Protein AF-A0AAE0BYU3-F1 (afdb_monomer_lite)

Foldseek 3Di:
DDDDDPPVVVVVVVCLDCVHPNVVVVCCVVVDDPPVVVVVVVVVVVVVVVVVVCVVVVDDPDPQPPVNVVVCVVDDPDPDPDDDDDDDDDDDDDDDPPPPDDPDDPPPDDPDPVVVVVVVVVVVVVVVPDDDPDCPDDQPPVRVVVVVVVCVVCVNDDPDPDPPPPPPPPDPDDDDDPLRVLVVLLVVLVVLLVVLVVVLVVCVVVVNNVVCVVVSVVVNVVSVVVNVVSVVVSVVCVVCVDD

Radius of gyration: 38.57 Å; chains: 1; bounding box: 78×84×99 Å

Sequence (243 aa):
MSEPTTSDGEAVYNVFDRSTPAGRALFAIYNGDNAGKKTGNKISGRNRAAHQKKLEGGYVPTVIEEADWNKRKTDKPSLQQMEVPVPQVYGAVARDPEAVGRPGLPFMGKKAERQIKAEAKQLDLEISAAPAPEYKGLQTNEKEKIRYARKLEFNGKPPEEMPEGHFKKPVKREPPTRLQELEGLFADCVTAIEEREEFLADMTKCGMREKYETQIKGEIQQKLTTLKSLDEKIKALTLRPER

pLDDT: mean 76.57, std 15.51, range [40.56, 98.06]

Secondary structure (DSSP, 8-state):
-PPPPTHHHHHHHHHTSTTSHHHHHHHHHHSS-HHHHHHHHHHHHHHHHHHHHHHHTT-------HHHHHHHHH----------------------TT-TTS-------PPPHHHHHHHHHHHHHHHHHSPPPP------HHHHHHHHHHHHHTTTPPPP---TT-SPPP--PPPPPHHHHHHHHHHHHHHHHHHHHHHHHHHHHTT-HHHHHHHHHHHHHHHHHHHHHHHHHHHHHHHS---

Structure (mmCIF, N/CA/C/O backbone):
data_AF-A0AAE0BYU3-F1
#
_entry.id   AF-A0AAE0BYU3-F1
#
loop_
_atom_site.group_PDB
_atom_site.id
_atom_site.type_symbol
_atom_site.label_atom_id
_atom_site.label_alt_id
_atom_site.label_comp_id
_atom_site.label_asym_id
_atom_site.label_entity_id
_atom_site.label_seq_id
_atom_site.pdbx_PDB_ins_code
_atom_site.Cartn_x
_atom_site.Cartn_y
_atom_site.Cartn_z
_atom_site.occupancy
_atom_site.B_iso_or_equiv
_atom_site.auth_seq_id
_atom_site.auth_comp_id
_atom_site.auth_asym_id
_atom_site.auth_atom_id
_atom_site.pdbx_PDB_model_num
ATOM 1 N N . MET A 1 1 ? -3.653 -15.518 47.438 1.00 42.41 1 MET A N 1
ATOM 2 C CA . MET A 1 1 ? -3.351 -15.861 46.034 1.00 42.41 1 MET A CA 1
ATOM 3 C C . MET A 1 1 ? -3.492 -14.564 45.266 1.00 42.41 1 MET A C 1
ATOM 5 O O . MET A 1 1 ? -4.608 -14.105 45.094 1.00 42.41 1 MET A O 1
ATOM 9 N N . SER A 1 2 ? -2.376 -13.889 45.014 1.00 40.56 2 SER A N 1
ATOM 10 C CA . SER A 1 2 ? -2.345 -12.516 44.500 1.00 40.56 2 SER A CA 1
ATOM 11 C C . SER A 1 2 ? -2.510 -12.525 42.980 1.00 40.56 2 SER A C 1
ATOM 13 O O . SER A 1 2 ? -1.809 -13.277 42.306 1.00 40.56 2 SER A O 1
ATOM 15 N N . GLU A 1 3 ? -3.443 -11.732 42.457 1.00 49.22 3 GLU A N 1
ATOM 16 C CA . GLU A 1 3 ? -3.723 -11.634 41.020 1.00 49.22 3 GLU A CA 1
ATOM 17 C C . GLU A 1 3 ? -2.652 -10.804 40.283 1.00 49.22 3 GLU A C 1
ATOM 19 O O . GLU A 1 3 ? -2.155 -9.822 40.843 1.00 49.22 3 GLU A O 1
ATOM 24 N N . PRO A 1 4 ? -2.277 -11.172 39.041 1.00 51.09 4 PRO A N 1
ATOM 25 C CA . PRO A 1 4 ? -1.294 -10.434 38.256 1.00 51.09 4 PRO A CA 1
ATOM 26 C C . PRO A 1 4 ? -1.912 -9.156 37.671 1.00 51.09 4 PRO A C 1
ATOM 28 O O . PRO A 1 4 ? -2.882 -9.188 36.915 1.00 51.09 4 PRO A O 1
ATOM 31 N N . THR A 1 5 ? -1.327 -8.012 38.012 1.00 50.16 5 THR A N 1
ATOM 32 C CA . THR A 1 5 ? -1.710 -6.686 37.526 1.00 50.16 5 THR A CA 1
ATOM 33 C C . THR A 1 5 ? -1.387 -6.508 36.039 1.00 50.16 5 THR A C 1
ATOM 35 O O . THR A 1 5 ? -0.248 -6.670 35.613 1.00 50.16 5 THR A O 1
ATOM 38 N N . THR A 1 6 ? -2.365 -6.067 35.244 1.00 51.03 6 THR A N 1
ATOM 39 C CA . THR A 1 6 ? -2.275 -5.762 33.796 1.00 51.03 6 THR A CA 1
ATOM 40 C C . THR A 1 6 ? -1.233 -4.706 33.386 1.00 51.03 6 THR A C 1
ATOM 42 O O . THR A 1 6 ? -1.052 -4.475 32.194 1.00 51.03 6 THR A O 1
ATOM 45 N N . SER A 1 7 ? -0.524 -4.087 34.335 1.00 48.88 7 SER A N 1
ATOM 46 C CA . SER A 1 7 ? 0.596 -3.162 34.077 1.00 48.88 7 SER A CA 1
ATOM 47 C C . SER A 1 7 ? 1.812 -3.866 33.458 1.00 48.88 7 SER A C 1
ATOM 49 O O . SER A 1 7 ? 2.579 -3.265 32.707 1.00 48.88 7 SER A O 1
ATOM 51 N N . ASP A 1 8 ? 1.960 -5.165 33.713 1.00 51.56 8 ASP A N 1
ATOM 52 C CA . ASP A 1 8 ? 3.168 -5.895 33.328 1.00 51.56 8 ASP A CA 1
ATOM 53 C C . ASP A 1 8 ? 3.160 -6.287 31.840 1.00 51.56 8 ASP A C 1
ATOM 55 O O . ASP A 1 8 ? 4.213 -6.422 31.223 1.00 51.56 8 ASP A O 1
ATOM 59 N N . GLY A 1 9 ? 1.982 -6.390 31.214 1.00 52.75 9 GLY A N 1
ATOM 60 C CA . GLY A 1 9 ? 1.849 -6.722 29.791 1.00 52.75 9 GLY A CA 1
ATOM 61 C C . GLY A 1 9 ? 2.317 -5.603 28.854 1.00 52.75 9 GLY A C 1
ATOM 62 O O . GLY A 1 9 ? 3.102 -5.853 27.942 1.00 52.75 9 GLY A O 1
ATOM 63 N N . GLU A 1 10 ? 1.893 -4.358 29.093 1.00 50.88 10 GLU A N 1
ATOM 64 C CA . GLU A 1 10 ? 2.337 -3.191 28.307 1.00 50.88 10 GLU A CA 1
ATOM 65 C C . GLU A 1 10 ? 3.819 -2.864 28.537 1.00 50.88 10 GLU A C 1
ATOM 67 O O . GLU A 1 10 ? 4.517 -2.458 27.604 1.00 50.88 10 GLU A O 1
ATOM 72 N N . ALA A 1 11 ? 4.335 -3.108 29.745 1.00 55.22 11 ALA A N 1
ATOM 73 C CA . ALA A 1 11 ? 5.763 -2.995 30.025 1.00 55.22 11 ALA A CA 1
ATOM 74 C C . ALA A 1 11 ? 6.580 -4.016 29.213 1.00 55.22 11 ALA A C 1
ATOM 76 O O . ALA A 1 11 ? 7.603 -3.658 28.631 1.00 55.22 11 ALA A O 1
ATOM 77 N N . VAL A 1 12 ? 6.113 -5.263 29.093 1.00 56.22 12 VAL A N 1
ATOM 78 C CA . VAL A 1 12 ? 6.806 -6.316 28.332 1.00 56.22 12 VAL A CA 1
ATOM 79 C C . VAL A 1 12 ? 6.834 -6.015 26.828 1.00 56.22 12 VAL A C 1
ATOM 81 O O . VAL A 1 12 ? 7.873 -6.205 26.197 1.00 56.22 12 VAL A O 1
ATOM 84 N N . TYR A 1 13 ? 5.760 -5.477 26.241 1.00 57.09 13 TYR A N 1
ATOM 85 C CA . TYR A 1 13 ? 5.770 -5.090 24.821 1.00 57.09 13 TYR A CA 1
ATOM 86 C C . TYR A 1 13 ? 6.649 -3.863 24.539 1.00 57.09 13 TYR A C 1
ATOM 88 O O . TYR A 1 13 ? 7.336 -3.838 23.518 1.00 57.09 13 TYR A O 1
ATOM 96 N N . ASN A 1 14 ? 6.727 -2.901 25.465 1.00 60.53 14 ASN A N 1
ATOM 97 C CA . ASN A 1 14 ? 7.665 -1.777 25.355 1.00 60.53 14 ASN A CA 1
ATOM 98 C C . ASN A 1 14 ? 9.138 -2.215 25.467 1.00 60.53 14 ASN A C 1
ATOM 100 O O . ASN A 1 14 ? 10.017 -1.595 24.868 1.00 60.53 14 ASN A O 1
ATOM 104 N N . VAL A 1 15 ? 9.429 -3.317 26.168 1.00 62.19 15 VAL A N 1
ATOM 105 C CA . VAL A 1 15 ? 10.786 -3.889 26.244 1.00 62.19 15 VAL A CA 1
ATOM 106 C C . VAL A 1 15 ? 11.232 -4.490 24.901 1.00 62.19 15 VAL A C 1
ATOM 108 O O . VAL A 1 15 ? 12.428 -4.468 24.590 1.00 62.19 15 VAL A O 1
ATOM 111 N N . PHE A 1 16 ? 10.303 -4.957 24.061 1.00 62.22 16 PHE A N 1
ATOM 112 C CA . PHE A 1 16 ? 10.594 -5.593 22.765 1.00 62.22 16 PHE A CA 1
ATOM 113 C C . PHE A 1 16 ? 10.239 -4.739 21.538 1.00 62.22 16 PHE A C 1
ATOM 115 O O . PHE A 1 16 ? 10.129 -5.261 20.427 1.00 62.22 16 PHE A O 1
ATOM 122 N N . ASP A 1 17 ? 10.116 -3.424 21.707 1.00 73.62 17 ASP A N 1
ATOM 123 C CA . ASP A 1 17 ? 9.905 -2.501 20.594 1.00 73.62 17 ASP A CA 1
ATOM 124 C C . ASP A 1 17 ? 11.153 -2.364 19.686 1.00 73.62 17 ASP A C 1
ATOM 126 O O . ASP A 1 17 ? 12.295 -2.580 20.094 1.00 73.62 17 ASP A O 1
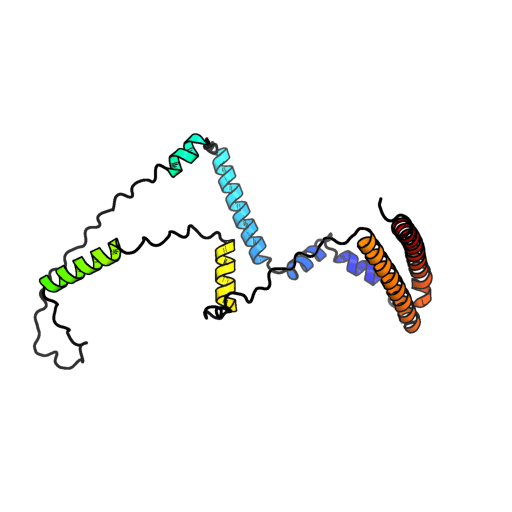ATOM 130 N N . ARG A 1 18 ? 10.966 -1.959 18.421 1.00 70.31 18 ARG A N 1
ATOM 131 C CA . ARG A 1 18 ? 12.038 -1.747 17.424 1.00 70.31 18 ARG A CA 1
ATOM 132 C C . ARG A 1 18 ? 13.053 -0.678 17.840 1.00 70.31 18 ARG A C 1
ATOM 134 O O . ARG A 1 18 ? 14.133 -0.599 17.251 1.00 70.31 18 ARG A O 1
ATOM 141 N N . SER A 1 19 ? 12.714 0.156 18.817 1.00 76.00 19 SER A N 1
ATOM 142 C CA . SER A 1 19 ? 13.620 1.129 19.422 1.00 76.00 19 SER A CA 1
ATOM 143 C C . SER A 1 19 ? 14.626 0.476 20.386 1.00 76.00 19 SER A C 1
ATOM 145 O O . SER A 1 19 ? 15.761 0.953 20.509 1.00 76.00 19 SER A O 1
ATOM 147 N N . THR A 1 20 ? 14.300 -0.670 20.990 1.00 80.38 20 THR A N 1
ATOM 148 C CA . THR A 1 20 ? 15.176 -1.366 21.941 1.00 80.38 20 THR A CA 1
ATOM 149 C C . THR A 1 20 ? 16.126 -2.343 21.229 1.00 80.38 20 THR A C 1
ATOM 151 O O . THR A 1 20 ? 15.838 -2.843 20.137 1.00 80.38 20 THR A O 1
ATOM 154 N N . PRO A 1 21 ? 17.323 -2.616 21.783 1.00 78.00 21 PRO A N 1
ATOM 155 C CA . PRO A 1 21 ? 18.254 -3.583 21.196 1.00 78.00 21 PRO A CA 1
ATOM 156 C C . PRO A 1 21 ? 17.683 -5.012 21.166 1.00 78.00 21 PRO A C 1
ATOM 158 O O . PRO A 1 21 ? 17.945 -5.746 20.214 1.00 78.00 21 PRO A O 1
ATOM 161 N N . ALA A 1 22 ? 16.856 -5.382 22.150 1.00 78.94 22 ALA A N 1
ATOM 162 C CA . ALA A 1 22 ? 16.177 -6.676 22.196 1.00 78.94 22 ALA A CA 1
ATOM 163 C C . ALA A 1 22 ? 15.105 -6.805 21.100 1.00 78.94 22 ALA A C 1
ATOM 165 O O . ALA A 1 22 ? 15.083 -7.804 20.378 1.00 78.94 22 ALA A O 1
ATOM 166 N N . GLY A 1 23 ? 14.278 -5.772 20.897 1.00 79.88 23 GLY A N 1
ATOM 167 C CA . GLY A 1 23 ? 13.294 -5.759 19.815 1.00 79.88 23 GLY A CA 1
ATOM 168 C C . GLY A 1 23 ? 13.939 -5.728 18.430 1.00 79.88 23 GLY A C 1
ATOM 169 O O . GLY A 1 23 ? 13.505 -6.440 17.525 1.00 79.88 23 GLY A O 1
ATOM 170 N N . ARG A 1 24 ? 15.061 -5.012 18.261 1.00 77.56 24 ARG A N 1
ATOM 171 C CA . ARG A 1 24 ? 15.861 -5.066 17.020 1.00 77.56 24 ARG A CA 1
ATOM 172 C C . ARG A 1 24 ? 16.432 -6.453 16.742 1.00 77.56 24 ARG A C 1
ATOM 174 O O . ARG A 1 24 ? 16.444 -6.867 15.584 1.00 77.56 24 ARG A O 1
ATOM 181 N N . ALA A 1 25 ? 16.883 -7.173 17.769 1.00 76.62 25 ALA A N 1
ATOM 182 C CA . ALA A 1 25 ? 17.382 -8.538 17.626 1.00 76.62 25 ALA A CA 1
ATOM 183 C C . ALA A 1 25 ? 16.266 -9.518 17.228 1.00 76.62 25 ALA A C 1
ATOM 185 O O . ALA A 1 25 ? 16.446 -10.288 16.286 1.00 76.62 25 ALA A O 1
ATOM 186 N N . LEU A 1 26 ? 15.094 -9.442 17.866 1.00 76.31 26 LEU A N 1
ATOM 187 C CA . LEU A 1 26 ? 13.925 -10.252 17.498 1.00 76.31 26 LEU A CA 1
ATOM 188 C C . LEU A 1 26 ? 13.446 -9.953 16.077 1.00 76.31 26 LEU A C 1
ATOM 190 O O . LEU A 1 26 ? 13.210 -10.866 15.287 1.00 76.31 26 LEU A O 1
ATOM 194 N N . PHE A 1 27 ? 13.386 -8.674 15.715 1.00 72.88 27 PHE A N 1
ATOM 195 C CA . PHE A 1 27 ? 13.027 -8.258 14.367 1.00 72.88 27 PHE A CA 1
ATOM 196 C C . PHE A 1 27 ? 14.050 -8.740 13.335 1.00 72.88 27 PHE A C 1
ATOM 198 O O . PHE A 1 27 ? 13.673 -9.173 12.252 1.00 72.88 27 PHE A O 1
ATOM 205 N N . ALA A 1 28 ? 15.343 -8.733 13.666 1.00 70.75 28 ALA A N 1
ATOM 206 C CA . ALA A 1 28 ? 16.379 -9.296 12.808 1.00 70.75 28 ALA A CA 1
ATOM 207 C C . ALA A 1 28 ? 16.220 -10.816 12.625 1.00 70.75 28 ALA A C 1
ATOM 209 O O . ALA A 1 28 ? 16.518 -11.318 11.545 1.00 70.75 28 ALA A O 1
ATOM 210 N N . ILE A 1 29 ? 15.766 -11.553 13.642 1.00 75.62 29 ILE A N 1
ATOM 211 C CA . ILE A 1 29 ? 15.505 -12.999 13.541 1.00 75.62 29 ILE A CA 1
ATOM 212 C C . ILE A 1 29 ? 14.292 -13.275 12.636 1.00 75.62 29 ILE A C 1
ATOM 214 O O . ILE A 1 29 ? 14.360 -14.174 11.802 1.00 75.62 29 ILE A O 1
ATOM 218 N N . TYR A 1 30 ? 13.222 -12.480 12.750 1.00 72.81 30 TYR A N 1
ATOM 219 C CA . TYR A 1 30 ? 11.966 -12.705 12.019 1.00 72.81 30 TYR A CA 1
ATOM 220 C C . TYR A 1 30 ? 11.935 -12.129 10.593 1.00 72.81 30 TYR A C 1
ATOM 222 O O . TYR A 1 30 ? 11.366 -12.753 9.702 1.00 72.81 30 TYR A O 1
ATOM 230 N N . ASN A 1 31 ? 12.584 -10.991 10.321 1.00 68.44 31 ASN A N 1
ATOM 231 C CA . ASN A 1 31 ? 12.589 -10.354 8.993 1.00 68.44 31 ASN A CA 1
ATOM 232 C C . ASN A 1 31 ? 13.654 -10.906 8.034 1.00 68.44 31 ASN A C 1
ATOM 234 O O . ASN A 1 31 ? 14.286 -10.134 7.311 1.00 68.44 31 ASN A O 1
ATOM 238 N N . GLY A 1 32 ? 13.844 -12.228 8.055 1.00 64.06 32 GLY A N 1
ATOM 239 C CA . GLY A 1 32 ? 14.426 -13.035 6.980 1.00 64.06 32 GLY A CA 1
ATOM 240 C C . GLY A 1 32 ? 15.641 -12.448 6.252 1.00 64.06 32 GLY A C 1
ATOM 241 O O . GLY A 1 32 ? 15.514 -11.595 5.380 1.00 64.06 32 GLY A O 1
ATOM 242 N N . ASP A 1 33 ? 16.808 -13.020 6.553 1.00 67.19 33 ASP A N 1
ATOM 243 C CA . ASP A 1 33 ? 18.095 -12.885 5.849 1.00 67.19 33 ASP A CA 1
ATOM 244 C C . ASP A 1 33 ? 19.131 -11.906 6.441 1.00 67.19 33 ASP A C 1
ATOM 246 O O . ASP A 1 33 ? 19.633 -10.963 5.818 1.00 67.19 33 ASP A O 1
ATOM 250 N N . ASN A 1 34 ? 19.539 -12.185 7.682 1.00 69.12 34 ASN A N 1
ATOM 251 C CA . ASN A 1 34 ? 20.710 -11.548 8.292 1.00 69.12 34 ASN A CA 1
ATOM 252 C C . ASN A 1 34 ? 22.031 -11.935 7.614 1.00 69.12 34 ASN A C 1
ATOM 254 O O . ASN A 1 34 ? 22.997 -11.173 7.691 1.00 69.12 34 ASN A O 1
ATOM 258 N N . ALA A 1 35 ? 22.100 -13.103 6.972 1.00 72.50 35 ALA A N 1
ATOM 259 C CA . ALA A 1 35 ? 23.306 -13.568 6.293 1.00 72.50 35 ALA A CA 1
ATOM 260 C C . ALA A 1 35 ? 23.578 -12.731 5.032 1.00 72.50 35 ALA A C 1
ATOM 262 O O . ALA A 1 35 ? 24.695 -12.233 4.847 1.00 72.50 35 ALA A O 1
ATOM 263 N N . GLY A 1 36 ? 22.542 -12.476 4.230 1.00 76.00 36 GLY A N 1
ATOM 264 C CA . GLY A 1 36 ? 22.575 -11.581 3.079 1.00 76.00 36 GLY A CA 1
ATOM 265 C C . GLY A 1 36 ? 22.912 -10.147 3.474 1.00 76.00 36 GLY A C 1
ATOM 266 O O . GLY A 1 36 ? 23.818 -9.551 2.892 1.00 76.00 36 GLY A O 1
ATOM 267 N N . LYS A 1 37 ? 22.294 -9.613 4.538 1.00 78.19 37 LYS A N 1
ATOM 268 C CA . LYS A 1 37 ? 22.604 -8.261 5.051 1.00 78.19 37 LYS A CA 1
ATOM 269 C C . LYS A 1 37 ? 24.050 -8.128 5.536 1.00 78.19 37 LYS A C 1
ATOM 271 O O . LYS A 1 37 ? 24.722 -7.154 5.197 1.00 78.19 37 LYS A O 1
ATOM 276 N N . LYS A 1 38 ? 24.575 -9.112 6.278 1.00 81.75 38 LYS A N 1
ATOM 277 C CA . LYS A 1 38 ? 25.988 -9.127 6.713 1.00 81.75 38 LYS A CA 1
ATOM 278 C C . LYS A 1 38 ? 26.945 -9.194 5.522 1.00 81.75 38 LYS A C 1
ATOM 280 O O . LYS A 1 38 ? 27.939 -8.469 5.493 1.00 81.75 38 LYS A O 1
ATOM 285 N N . THR A 1 39 ? 26.628 -10.016 4.525 1.00 83.88 39 THR A N 1
ATOM 286 C CA . THR A 1 39 ? 27.438 -10.156 3.307 1.00 83.88 39 THR A CA 1
ATOM 287 C C . THR A 1 39 ? 27.409 -8.876 2.470 1.00 83.88 39 THR A C 1
ATOM 289 O O . THR A 1 39 ? 28.462 -8.379 2.071 1.00 83.88 39 THR A O 1
ATOM 292 N N . GLY A 1 40 ? 26.231 -8.275 2.290 1.00 86.12 40 GLY A N 1
ATOM 293 C CA . GLY A 1 40 ? 26.053 -6.995 1.606 1.00 86.12 40 GLY A CA 1
ATOM 294 C C . GLY A 1 40 ? 26.806 -5.856 2.294 1.00 86.12 40 GLY A C 1
ATOM 295 O O . GLY A 1 40 ? 27.529 -5.111 1.633 1.00 86.12 40 GLY A O 1
ATOM 296 N N . ASN A 1 41 ? 26.744 -5.777 3.627 1.00 87.50 41 ASN A N 1
ATOM 297 C CA . ASN A 1 41 ? 27.507 -4.796 4.401 1.00 87.50 41 ASN A CA 1
ATOM 298 C C . ASN A 1 41 ? 29.022 -4.999 4.258 1.00 87.50 41 ASN A C 1
ATOM 300 O O . ASN A 1 41 ? 29.755 -4.024 4.095 1.00 87.50 41 ASN A O 1
ATOM 304 N N . LYS A 1 42 ? 29.499 -6.251 4.242 1.00 89.56 42 LYS A N 1
ATOM 305 C CA . LYS A 1 42 ? 30.918 -6.575 4.019 1.00 89.56 42 LYS A CA 1
ATOM 306 C C . LYS A 1 42 ? 31.391 -6.155 2.623 1.00 89.56 42 LYS A C 1
ATOM 308 O O . LYS A 1 42 ? 32.467 -5.573 2.495 1.00 89.56 42 LYS A O 1
ATOM 313 N N . ILE A 1 43 ? 30.590 -6.406 1.586 1.00 89.94 43 ILE A N 1
ATOM 314 C CA . ILE A 1 43 ? 30.905 -6.009 0.204 1.00 89.94 43 ILE A CA 1
ATOM 315 C C . ILE A 1 43 ? 30.863 -4.482 0.060 1.00 89.94 43 ILE A C 1
ATOM 317 O O . ILE A 1 43 ? 31.794 -3.895 -0.486 1.00 89.94 43 ILE A O 1
ATOM 321 N N . SER A 1 44 ? 29.839 -3.823 0.613 1.00 91.25 44 SER A N 1
ATOM 322 C CA . SER A 1 44 ? 29.722 -2.357 0.627 1.00 91.25 44 SER A CA 1
ATOM 323 C C . SER A 1 44 ? 30.911 -1.703 1.333 1.00 91.25 44 SER A C 1
ATOM 325 O O . SER A 1 44 ? 31.479 -0.742 0.815 1.00 91.25 44 SER A O 1
ATOM 327 N N . GLY A 1 45 ? 31.332 -2.249 2.478 1.00 93.19 45 GLY A N 1
ATOM 328 C CA . GLY A 1 45 ? 32.513 -1.787 3.205 1.00 93.19 45 GLY A CA 1
ATOM 329 C C . GLY A 1 45 ? 33.799 -1.955 2.396 1.00 93.19 45 GLY A C 1
ATOM 330 O O . GLY A 1 45 ? 34.576 -1.010 2.280 1.00 93.19 45 GLY A O 1
ATOM 331 N N . ARG A 1 46 ? 33.997 -3.117 1.759 1.00 91.62 46 ARG A N 1
ATOM 332 C CA . ARG A 1 46 ? 35.163 -3.370 0.897 1.00 91.62 46 ARG A CA 1
ATOM 333 C C . ARG A 1 46 ? 35.206 -2.424 -0.306 1.00 91.62 46 ARG A C 1
ATOM 335 O O . ARG A 1 46 ? 36.272 -1.906 -0.625 1.00 91.62 46 ARG A O 1
ATOM 342 N N . ASN A 1 47 ? 34.063 -2.167 -0.939 1.00 89.75 47 ASN A N 1
ATOM 343 C CA . ASN A 1 47 ? 33.966 -1.248 -2.073 1.00 89.75 47 ASN A CA 1
ATOM 344 C C . ASN A 1 47 ? 34.233 0.200 -1.652 1.00 89.75 47 ASN A C 1
ATOM 346 O O . ASN A 1 47 ? 34.976 0.894 -2.341 1.00 89.75 47 ASN A O 1
ATOM 350 N N . ARG A 1 48 ? 33.697 0.636 -0.502 1.00 91.25 48 ARG A N 1
ATOM 351 C CA . ARG A 1 48 ? 33.995 1.959 0.068 1.00 91.25 48 ARG A CA 1
ATOM 352 C C . ARG A 1 48 ? 35.478 2.123 0.368 1.00 91.25 48 ARG A C 1
ATOM 354 O O . ARG A 1 48 ? 36.066 3.088 -0.097 1.00 91.25 48 ARG A O 1
ATOM 361 N N . ALA A 1 49 ? 36.094 1.160 1.050 1.00 90.94 49 ALA A N 1
ATOM 362 C CA . ALA A 1 49 ? 37.523 1.199 1.351 1.00 90.94 49 ALA A CA 1
ATOM 363 C C . ALA A 1 49 ? 38.385 1.213 0.077 1.00 90.94 49 ALA A C 1
ATOM 365 O O . ALA A 1 49 ? 39.344 1.973 -0.019 1.00 90.94 49 ALA A O 1
ATOM 366 N N . ALA A 1 50 ? 38.027 0.416 -0.935 1.00 90.31 50 ALA A N 1
ATOM 367 C CA . ALA A 1 50 ? 38.726 0.415 -2.218 1.00 90.31 50 ALA A CA 1
ATOM 368 C C . ALA A 1 50 ? 38.574 1.749 -2.966 1.00 90.31 50 ALA A C 1
ATOM 370 O O . ALA A 1 50 ? 39.536 2.228 -3.559 1.00 90.31 50 ALA A O 1
ATOM 371 N N . HIS A 1 51 ? 37.384 2.354 -2.941 1.00 85.81 51 HIS A N 1
ATOM 372 C CA . HIS A 1 51 ? 37.136 3.655 -3.558 1.00 85.81 51 HIS A CA 1
ATOM 373 C C . HIS A 1 51 ? 37.873 4.775 -2.822 1.00 85.81 51 HIS A C 1
ATOM 375 O O . HIS A 1 51 ? 38.494 5.625 -3.449 1.00 85.81 51 HIS A O 1
ATOM 381 N N . GLN A 1 52 ? 37.866 4.739 -1.493 1.00 90.19 52 GLN A N 1
ATOM 382 C CA . GLN A 1 52 ? 38.573 5.698 -0.660 1.00 90.19 52 GLN A CA 1
ATOM 383 C C . GLN A 1 52 ? 40.088 5.613 -0.868 1.00 90.19 52 GLN A C 1
ATOM 385 O O . GLN A 1 52 ? 40.711 6.631 -1.138 1.00 90.19 52 GLN A O 1
ATOM 390 N N . LYS A 1 53 ? 40.659 4.403 -0.916 1.00 91.12 53 LYS A N 1
ATOM 391 C CA . LYS A 1 53 ? 42.074 4.200 -1.260 1.00 91.12 53 LYS A CA 1
ATOM 392 C C . LYS A 1 53 ? 42.427 4.727 -2.657 1.00 91.12 53 LYS A C 1
ATOM 394 O O . LYS A 1 53 ? 43.533 5.210 -2.868 1.00 91.12 53 LYS A O 1
ATOM 399 N N . LYS A 1 54 ? 41.509 4.629 -3.626 1.00 87.81 54 LYS A N 1
ATOM 400 C CA . LYS A 1 54 ? 41.702 5.217 -4.963 1.00 87.81 54 LYS A CA 1
ATOM 401 C C . LYS A 1 54 ? 41.727 6.743 -4.894 1.00 87.81 54 LYS A C 1
ATOM 403 O O . LYS A 1 54 ? 42.640 7.337 -5.453 1.00 87.81 54 LYS A O 1
ATOM 408 N N . LEU A 1 55 ? 40.771 7.354 -4.194 1.00 86.19 55 LEU A N 1
ATOM 409 C CA . LEU A 1 55 ? 40.716 8.808 -4.009 1.00 86.19 55 LEU A CA 1
ATOM 410 C C . LEU A 1 55 ? 41.967 9.335 -3.291 1.00 86.19 55 LEU A C 1
ATOM 412 O O . LEU A 1 55 ? 42.574 10.295 -3.752 1.00 86.19 55 LEU A O 1
ATOM 416 N N . GLU A 1 56 ? 42.397 8.669 -2.217 1.00 89.44 56 GLU A N 1
ATOM 417 C CA . GLU A 1 56 ? 43.634 8.988 -1.485 1.00 89.44 56 GLU A CA 1
ATOM 418 C C . GLU A 1 56 ? 44.887 8.807 -2.357 1.00 89.44 56 GLU A C 1
ATOM 420 O O . GLU A 1 56 ? 45.845 9.562 -2.234 1.00 89.44 56 GLU A O 1
ATOM 425 N N . GLY A 1 57 ? 44.865 7.848 -3.287 1.00 88.06 57 GLY A N 1
ATOM 426 C CA . GLY A 1 57 ? 45.903 7.648 -4.300 1.00 88.06 57 GLY A CA 1
ATOM 427 C C . GLY A 1 57 ? 45.866 8.646 -5.465 1.00 88.06 57 GLY A C 1
ATOM 428 O O . GLY A 1 57 ? 46.562 8.427 -6.454 1.00 88.06 57 GLY A O 1
ATOM 429 N N . GLY A 1 58 ? 45.046 9.700 -5.390 1.00 85.50 58 GLY A N 1
ATOM 430 C CA . GLY A 1 58 ? 44.944 10.733 -6.423 1.00 85.50 58 GLY A CA 1
ATOM 431 C C . GLY A 1 58 ? 44.102 10.337 -7.638 1.00 85.50 58 GLY A C 1
ATOM 432 O O . GLY A 1 58 ? 44.168 11.000 -8.671 1.00 85.50 58 GLY A O 1
ATOM 433 N N . TYR A 1 59 ? 43.305 9.266 -7.550 1.00 81.06 59 TYR A N 1
ATOM 434 C CA . TYR A 1 59 ? 42.359 8.920 -8.608 1.00 81.06 59 TYR A CA 1
ATOM 435 C C . TYR A 1 59 ? 41.260 9.981 -8.690 1.00 81.06 59 TYR A C 1
ATOM 437 O O . TYR A 1 59 ? 40.381 10.052 -7.829 1.00 81.06 59 TYR A O 1
ATOM 445 N N . VAL A 1 60 ? 41.281 10.764 -9.762 1.00 78.31 60 VAL A N 1
ATOM 446 C CA . VAL A 1 60 ? 40.177 11.642 -10.142 1.00 78.31 60 VAL A CA 1
ATOM 447 C C . VAL A 1 60 ? 39.286 10.858 -11.108 1.00 78.31 60 VAL A C 1
ATOM 449 O O . VAL A 1 60 ? 39.786 10.396 -12.139 1.00 78.31 60 VAL A O 1
ATOM 452 N N . PRO A 1 61 ? 37.991 10.655 -10.797 1.00 73.56 61 PRO A N 1
ATOM 453 C CA . PRO A 1 61 ? 37.057 10.065 -11.745 1.00 73.56 61 PRO A CA 1
ATOM 454 C C . PRO A 1 61 ? 37.126 10.840 -13.059 1.00 73.56 61 PRO A C 1
ATOM 456 O O . PRO A 1 61 ? 36.972 12.060 -13.073 1.00 73.56 61 PRO A O 1
ATOM 459 N N . THR A 1 62 ? 37.401 10.140 -14.157 1.00 71.69 62 THR A N 1
ATOM 460 C CA . THR A 1 62 ? 37.452 10.777 -15.471 1.00 71.69 62 THR A CA 1
ATOM 461 C C . THR A 1 62 ? 36.049 11.249 -15.819 1.00 71.69 62 THR A C 1
ATOM 463 O O . THR A 1 62 ? 35.134 10.443 -15.992 1.00 71.69 62 THR A O 1
ATOM 466 N N . VAL A 1 63 ? 35.866 12.567 -15.872 1.00 76.12 63 VAL A N 1
ATOM 467 C CA . VAL A 1 63 ? 34.656 13.164 -16.430 1.00 76.12 63 VAL A CA 1
ATOM 468 C C . VAL A 1 63 ? 34.723 12.889 -17.925 1.00 76.12 63 VAL A C 1
ATOM 470 O O . VAL A 1 63 ? 35.575 13.425 -18.625 1.00 76.12 63 VAL A O 1
ATOM 473 N N . ILE A 1 64 ? 33.902 11.952 -18.390 1.00 71.38 64 ILE A N 1
ATOM 474 C CA . ILE A 1 64 ? 33.790 11.663 -19.816 1.00 71.38 64 ILE A CA 1
ATOM 475 C C . ILE A 1 64 ? 32.913 12.767 -20.393 1.00 71.38 64 ILE A C 1
ATOM 477 O O . ILE A 1 64 ? 31.722 12.818 -20.084 1.00 71.38 64 ILE A O 1
ATOM 481 N N . GLU A 1 65 ? 33.493 13.650 -21.200 1.00 79.81 65 GLU A N 1
ATOM 482 C CA . GLU A 1 65 ? 32.703 14.642 -21.922 1.00 79.81 65 GLU A CA 1
ATOM 483 C C . GLU A 1 65 ? 31.784 13.957 -22.943 1.00 79.81 65 GLU A C 1
ATOM 485 O O . GLU A 1 65 ? 32.095 12.890 -23.484 1.00 79.81 65 GLU A O 1
ATOM 490 N N . GLU A 1 66 ? 30.627 14.560 -23.224 1.00 75.31 66 GLU A N 1
ATOM 491 C CA . GLU A 1 66 ? 29.618 13.973 -24.120 1.00 75.31 66 GLU A CA 1
ATOM 492 C C . GLU A 1 66 ? 30.173 13.684 -25.526 1.00 75.31 66 GLU A C 1
ATOM 494 O O . GLU A 1 66 ? 29.775 12.709 -26.172 1.00 75.31 66 GLU A O 1
ATOM 499 N N . ALA A 1 67 ? 31.150 14.475 -25.978 1.00 72.75 67 ALA A N 1
ATOM 500 C CA . ALA A 1 67 ? 31.862 14.259 -27.233 1.00 72.75 67 ALA A CA 1
ATOM 501 C C . ALA A 1 67 ? 32.648 12.930 -27.245 1.00 72.75 67 ALA A C 1
ATOM 503 O O . ALA A 1 67 ? 32.563 12.165 -28.211 1.00 72.75 67 ALA A O 1
ATOM 504 N N . ASP A 1 68 ? 33.341 12.601 -26.153 1.00 72.31 68 ASP A N 1
ATOM 505 C CA . ASP A 1 68 ? 34.114 11.361 -26.019 1.00 72.31 68 ASP A CA 1
ATOM 506 C C . ASP A 1 68 ? 33.213 10.135 -25.853 1.00 72.31 68 ASP A C 1
ATOM 508 O O . ASP A 1 68 ? 33.520 9.048 -26.356 1.00 72.31 68 ASP A O 1
ATOM 512 N N . TRP A 1 69 ? 32.069 10.300 -25.185 1.00 73.94 69 TRP A N 1
ATOM 513 C CA . TRP A 1 69 ? 31.065 9.243 -25.075 1.00 73.94 69 TRP A CA 1
ATOM 514 C C . TRP A 1 69 ? 30.505 8.844 -26.445 1.00 73.94 69 TRP A C 1
ATOM 516 O O . TRP A 1 69 ? 30.361 7.655 -26.743 1.00 73.94 69 TRP A O 1
ATOM 526 N N . ASN A 1 70 ? 30.237 9.830 -27.303 1.00 74.56 70 ASN A N 1
ATOM 527 C CA . ASN A 1 70 ? 29.747 9.589 -28.656 1.00 74.56 70 ASN A CA 1
ATOM 528 C C . ASN A 1 70 ? 30.821 8.960 -29.556 1.00 74.56 70 ASN A C 1
ATOM 530 O O . ASN A 1 70 ? 30.509 8.039 -30.311 1.00 74.56 70 ASN A O 1
ATOM 534 N N . LYS A 1 71 ? 32.091 9.351 -29.402 1.00 72.88 71 LYS A N 1
ATOM 535 C CA . LYS A 1 71 ? 33.222 8.771 -30.146 1.00 72.88 71 LYS A CA 1
ATOM 536 C C . LYS A 1 71 ? 33.472 7.293 -29.811 1.00 72.88 71 LYS A C 1
ATOM 538 O O . LYS A 1 71 ? 33.755 6.485 -30.689 1.00 72.88 71 LYS A O 1
ATOM 543 N N . ARG A 1 72 ? 33.270 6.886 -28.552 1.00 69.31 72 ARG A N 1
ATOM 544 C CA . ARG A 1 72 ? 33.382 5.471 -28.134 1.00 69.31 72 ARG A CA 1
ATOM 545 C C . ARG A 1 72 ? 32.284 4.565 -28.696 1.00 69.31 72 ARG A C 1
ATOM 547 O O . ARG A 1 72 ? 32.471 3.353 -28.752 1.00 69.31 72 ARG A O 1
ATOM 554 N N . LYS A 1 73 ? 31.132 5.117 -29.094 1.00 67.25 73 LYS A N 1
ATOM 555 C CA . LYS A 1 73 ? 30.078 4.335 -29.765 1.00 67.25 73 LYS A CA 1
ATOM 556 C C . LYS A 1 73 ? 30.435 4.017 -31.214 1.00 67.25 73 LYS A C 1
ATOM 558 O O . LYS A 1 73 ? 30.016 2.974 -31.715 1.00 67.25 73 LYS A O 1
ATOM 563 N N . THR A 1 74 ? 31.171 4.911 -31.871 1.00 69.19 74 THR A N 1
ATOM 564 C CA . THR A 1 74 ? 31.565 4.773 -33.275 1.00 69.19 74 THR A CA 1
ATOM 565 C C . THR A 1 74 ? 32.858 3.975 -33.425 1.00 69.19 74 THR A C 1
ATOM 567 O O . THR A 1 74 ? 32.926 3.105 -34.289 1.00 69.19 74 THR A O 1
ATOM 570 N N . ASP A 1 75 ? 33.827 4.172 -32.528 1.00 66.56 75 ASP A N 1
ATOM 571 C CA . ASP A 1 75 ? 35.108 3.460 -32.540 1.00 66.56 75 ASP A CA 1
ATOM 572 C C . ASP A 1 75 ? 35.012 2.152 -31.744 1.00 66.56 75 ASP A C 1
ATOM 574 O O . ASP A 1 75 ? 35.497 2.030 -30.616 1.00 66.56 75 ASP A O 1
ATOM 578 N N . LYS A 1 76 ? 34.363 1.137 -32.323 1.00 64.31 76 LYS A N 1
ATOM 579 C CA . LYS A 1 76 ? 34.492 -0.230 -31.805 1.00 64.31 76 LYS A CA 1
ATOM 580 C C . LYS A 1 76 ? 35.897 -0.732 -32.155 1.00 64.31 76 LYS A C 1
ATOM 582 O O . LYS A 1 76 ? 36.212 -0.789 -33.344 1.00 64.31 76 LYS A O 1
ATOM 587 N N . PRO A 1 77 ? 36.740 -1.113 -31.178 1.00 63.75 77 PRO A N 1
ATOM 588 C CA . PRO A 1 77 ? 38.055 -1.652 -31.486 1.00 63.75 77 PRO A CA 1
ATOM 589 C C . PRO A 1 77 ? 37.875 -2.928 -32.310 1.00 63.75 77 PRO A C 1
ATOM 591 O O . PRO A 1 77 ? 37.200 -3.866 -31.880 1.00 63.75 77 PRO A O 1
ATOM 594 N N . SER A 1 78 ? 38.447 -2.947 -33.514 1.00 67.06 78 SER A N 1
ATOM 595 C CA . SER A 1 78 ? 38.500 -4.145 -34.343 1.00 67.06 78 SER A CA 1
ATOM 596 C C . SER A 1 78 ? 39.274 -5.210 -33.573 1.00 67.06 78 SER A C 1
ATOM 598 O O . SER A 1 78 ? 40.471 -5.049 -33.325 1.00 67.06 78 SER A O 1
ATOM 600 N N . LEU A 1 79 ? 38.591 -6.272 -33.154 1.00 64.69 79 LEU A N 1
ATOM 601 C CA . LEU A 1 79 ? 39.225 -7.406 -32.494 1.00 64.69 79 LEU A CA 1
ATOM 602 C C . LEU A 1 79 ? 40.156 -8.069 -33.511 1.00 64.69 79 LEU A C 1
ATOM 604 O O . LEU A 1 79 ? 39.693 -8.778 -34.402 1.00 64.69 79 LEU A O 1
ATOM 608 N N . GLN A 1 80 ? 41.459 -7.805 -33.409 1.00 70.00 80 GLN A N 1
ATOM 609 C CA . GLN A 1 80 ? 42.455 -8.563 -34.158 1.00 70.00 80 GLN A CA 1
ATOM 610 C C . GLN A 1 80 ? 42.322 -10.026 -33.732 1.00 70.00 80 GLN A C 1
ATOM 612 O O . GLN A 1 80 ? 42.440 -10.348 -32.548 1.00 70.00 80 GLN A O 1
ATOM 617 N N . GLN A 1 81 ? 41.986 -10.897 -34.684 1.00 66.69 81 GLN A N 1
ATOM 618 C CA . GLN A 1 81 ? 41.863 -12.323 -34.421 1.00 66.69 81 GLN A CA 1
ATOM 619 C C . GLN A 1 81 ? 43.239 -12.850 -34.021 1.00 66.69 81 GLN A C 1
ATOM 621 O O . GLN A 1 81 ? 44.196 -12.772 -34.785 1.00 66.69 81 GLN A O 1
ATOM 626 N N . MET A 1 82 ? 43.344 -13.336 -32.787 1.00 60.84 82 MET A N 1
ATOM 627 C CA . MET A 1 82 ? 44.568 -13.938 -32.282 1.00 60.84 82 MET A CA 1
ATOM 628 C C . MET A 1 82 ? 44.706 -15.324 -32.917 1.00 60.84 82 MET A C 1
ATOM 630 O O . MET A 1 82 ? 43.961 -16.241 -32.571 1.00 60.84 82 MET A O 1
ATOM 634 N N . GLU A 1 83 ? 45.624 -15.470 -33.870 1.00 75.50 83 GLU A N 1
ATOM 635 C CA . GLU A 1 83 ? 45.923 -16.760 -34.489 1.00 75.50 83 GLU A CA 1
ATOM 636 C C . GLU A 1 83 ? 46.617 -17.669 -33.467 1.00 75.50 83 GLU A C 1
ATOM 638 O O . GLU A 1 83 ? 47.741 -17.413 -33.034 1.00 75.50 83 GLU A O 1
ATOM 643 N N . VAL A 1 84 ? 45.925 -18.731 -33.045 1.00 71.44 84 VAL A N 1
ATOM 644 C CA . VAL A 1 84 ? 46.482 -19.749 -32.148 1.00 71.44 84 VAL A CA 1
ATOM 645 C C . VAL A 1 84 ? 47.045 -20.890 -33.003 1.00 71.44 84 VAL A C 1
ATOM 647 O O . VAL A 1 84 ? 46.273 -21.544 -33.709 1.00 71.44 84 VAL A O 1
ATOM 650 N N . PRO A 1 85 ? 48.361 -21.170 -32.959 1.00 71.38 85 PRO A N 1
ATOM 651 C CA . PRO A 1 85 ? 48.951 -22.255 -33.732 1.00 71.38 85 PRO A CA 1
ATOM 652 C C . PRO A 1 85 ? 48.512 -23.606 -33.160 1.00 71.38 85 PRO A C 1
ATOM 654 O O . PRO A 1 85 ? 48.850 -23.963 -32.031 1.00 71.38 85 PRO A O 1
ATOM 657 N N . VAL A 1 86 ? 47.754 -24.370 -33.948 1.00 69.44 86 VAL A N 1
ATOM 658 C CA . VAL A 1 86 ? 47.336 -25.728 -33.584 1.00 69.44 86 VAL A CA 1
ATOM 659 C C . VAL A 1 86 ? 48.393 -26.724 -34.079 1.00 69.44 86 VAL A C 1
ATOM 661 O O . VAL A 1 86 ? 48.681 -26.748 -35.278 1.00 69.44 86 VAL A O 1
ATOM 664 N N . PRO A 1 87 ? 48.984 -27.558 -33.203 1.00 62.44 87 PRO A N 1
ATOM 665 C CA . PRO A 1 87 ? 49.973 -28.549 -33.613 1.00 62.44 87 PRO A CA 1
ATOM 666 C C . PRO A 1 87 ? 49.347 -29.613 -34.527 1.00 62.44 87 PRO A C 1
ATOM 668 O O . PRO A 1 87 ? 48.362 -30.262 -34.174 1.00 62.44 87 PRO A 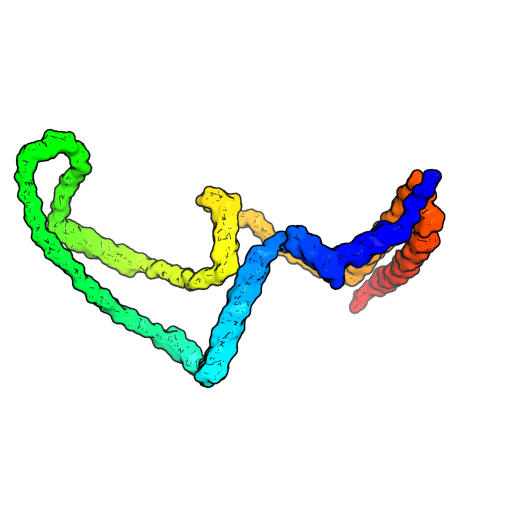O 1
ATOM 671 N N . GLN A 1 88 ? 49.936 -29.800 -35.713 1.00 59.50 88 GLN A N 1
ATOM 672 C CA . GLN A 1 88 ? 49.526 -30.833 -36.663 1.00 59.50 88 GLN A CA 1
ATOM 673 C C . GLN A 1 88 ? 50.003 -32.207 -36.180 1.00 59.50 88 GLN A C 1
ATOM 675 O O . GLN A 1 88 ? 51.179 -32.552 -36.291 1.00 59.50 88 GLN A O 1
ATOM 680 N N . VAL A 1 89 ? 49.079 -33.010 -35.652 1.00 56.09 89 VAL A N 1
ATOM 681 C CA . VAL A 1 89 ? 49.345 -34.410 -35.310 1.00 56.09 89 VAL A CA 1
ATOM 682 C C . VAL A 1 89 ? 49.293 -35.242 -36.595 1.00 56.09 89 VAL A C 1
ATOM 684 O O . VAL A 1 89 ? 48.232 -35.707 -37.007 1.00 56.09 89 VAL A O 1
ATOM 687 N N . TYR A 1 90 ? 50.441 -35.427 -37.250 1.00 53.94 90 TYR A N 1
ATOM 688 C CA . TYR A 1 90 ? 50.593 -36.458 -38.278 1.00 53.94 90 TYR A CA 1
ATOM 689 C C . TYR A 1 90 ? 50.836 -37.803 -37.594 1.00 53.94 90 TYR A C 1
ATOM 691 O O . TYR A 1 90 ? 51.909 -38.054 -37.054 1.00 53.94 90 TYR A O 1
ATOM 699 N N . GLY A 1 91 ? 49.828 -38.671 -37.621 1.00 46.56 91 GLY A N 1
ATOM 700 C CA . GLY A 1 91 ? 49.933 -40.050 -37.156 1.00 46.56 91 GLY A CA 1
ATOM 701 C C . GLY A 1 91 ? 49.176 -40.979 -38.091 1.00 46.56 91 GLY A C 1
ATOM 702 O O . GLY A 1 91 ? 47.949 -41.049 -38.049 1.00 46.56 91 GLY A O 1
ATOM 703 N N . ALA A 1 92 ? 49.912 -41.673 -38.958 1.00 53.75 92 ALA A N 1
ATOM 704 C CA . ALA A 1 92 ? 49.405 -42.782 -39.749 1.00 53.75 92 ALA A CA 1
ATOM 705 C C . ALA A 1 92 ? 48.926 -43.895 -38.806 1.00 53.75 92 ALA A C 1
ATOM 707 O O . ALA A 1 92 ? 49.722 -44.486 -38.080 1.00 53.75 92 ALA A O 1
ATOM 708 N N . VAL A 1 93 ? 47.624 -44.181 -38.804 1.00 51.62 93 VAL A N 1
ATOM 709 C CA . VAL A 1 93 ? 47.081 -45.336 -38.082 1.00 51.62 93 VAL A CA 1
ATOM 710 C C . VAL A 1 93 ? 47.359 -46.578 -38.926 1.00 51.62 93 VAL A C 1
ATOM 712 O O . VAL A 1 93 ? 46.674 -46.827 -39.922 1.00 51.62 93 VAL A O 1
ATOM 715 N N . ALA A 1 94 ? 48.392 -47.330 -38.547 1.00 51.78 94 ALA A N 1
ATOM 716 C CA . ALA A 1 94 ? 48.601 -48.700 -38.997 1.00 51.78 94 ALA A CA 1
ATOM 717 C C . ALA A 1 94 ? 47.372 -49.542 -38.608 1.00 51.78 94 ALA A C 1
ATOM 719 O O . ALA A 1 94 ? 46.906 -49.491 -37.471 1.00 51.78 94 ALA A O 1
ATOM 720 N N . ARG A 1 95 ? 46.797 -50.264 -39.575 1.00 49.28 95 ARG A N 1
ATOM 721 C CA . ARG A 1 95 ? 45.682 -51.192 -39.347 1.00 49.28 95 ARG A CA 1
ATOM 722 C C . ARG A 1 95 ? 46.240 -52.518 -38.835 1.00 49.28 95 ARG A C 1
ATOM 724 O O . ARG A 1 95 ? 46.752 -53.295 -39.635 1.00 49.28 95 ARG A O 1
ATOM 731 N N . ASP A 1 96 ? 46.090 -52.780 -37.541 1.00 50.72 96 ASP A N 1
ATOM 732 C CA . ASP A 1 96 ? 46.200 -54.135 -36.994 1.00 50.72 96 ASP A CA 1
ATOM 733 C C . ASP A 1 96 ? 45.016 -54.999 -37.479 1.00 50.72 96 ASP A C 1
ATOM 735 O O . ASP A 1 96 ? 43.864 -54.558 -37.393 1.00 50.72 96 ASP A O 1
ATOM 739 N N . PRO A 1 97 ? 45.254 -56.225 -37.982 1.00 52.81 97 PRO A N 1
ATOM 740 C CA . PRO A 1 97 ? 44.203 -57.090 -38.522 1.00 52.81 97 PRO A CA 1
ATOM 741 C C . PRO A 1 97 ? 43.394 -57.872 -37.464 1.00 52.81 97 PRO A C 1
ATOM 743 O O . PRO A 1 97 ? 42.425 -58.530 -37.831 1.00 52.81 97 PRO A O 1
ATOM 746 N N . GLU A 1 98 ? 43.718 -57.791 -36.168 1.00 54.25 98 GLU A N 1
ATOM 747 C CA . GLU A 1 98 ? 43.051 -58.581 -35.108 1.00 54.25 98 GLU A CA 1
ATOM 748 C C . GLU A 1 98 ? 41.901 -57.868 -34.366 1.00 54.25 98 GLU A C 1
ATOM 750 O O . GLU A 1 98 ? 41.238 -58.464 -33.520 1.00 54.25 98 GLU A O 1
ATOM 755 N N . ALA A 1 99 ? 41.570 -56.617 -34.696 1.00 52.66 99 ALA A N 1
ATOM 756 C CA . ALA A 1 99 ? 40.502 -55.867 -34.016 1.00 52.66 99 ALA A CA 1
ATOM 757 C C . ALA A 1 99 ? 39.068 -56.190 -34.513 1.00 52.66 99 ALA A C 1
ATOM 759 O O . ALA A 1 99 ? 38.197 -55.315 -34.541 1.00 52.66 99 ALA A O 1
ATOM 760 N N . VAL A 1 100 ? 38.792 -57.440 -34.900 1.00 54.22 100 VAL A N 1
ATOM 761 C CA . VAL A 1 100 ? 37.458 -57.914 -35.315 1.00 54.22 100 VAL A CA 1
ATOM 762 C C . VAL A 1 100 ? 36.692 -58.394 -34.081 1.00 54.22 100 VAL A C 1
ATOM 764 O O . VAL A 1 100 ? 36.673 -59.576 -33.759 1.00 54.22 100 VAL A O 1
ATOM 767 N N . GLY A 1 101 ? 36.076 -57.473 -33.340 1.00 50.19 101 GLY A N 1
ATOM 768 C CA . GLY A 1 101 ? 35.271 -57.875 -32.176 1.00 50.19 101 GLY A CA 1
ATOM 769 C C . GLY A 1 101 ? 34.589 -56.773 -31.374 1.00 50.19 101 GLY A C 1
ATOM 770 O O . GLY A 1 101 ? 33.841 -57.074 -30.448 1.00 50.19 101 GLY A O 1
ATOM 771 N N . ARG A 1 102 ? 34.788 -55.496 -31.710 1.00 51.06 102 ARG A N 1
ATOM 772 C CA . ARG A 1 102 ? 33.957 -54.412 -31.171 1.00 51.06 102 ARG A CA 1
ATOM 773 C C . ARG A 1 102 ? 33.034 -53.925 -32.285 1.00 51.06 102 ARG A C 1
ATOM 775 O O . ARG A 1 102 ? 33.545 -53.680 -33.378 1.00 51.06 102 ARG A O 1
ATOM 782 N N . PRO A 1 103 ? 31.718 -53.754 -32.052 1.00 48.53 103 PRO A N 1
ATOM 783 C CA . PRO A 1 103 ? 30.866 -53.022 -32.977 1.00 48.53 103 PRO A CA 1
ATOM 784 C C . PRO A 1 103 ? 31.323 -51.561 -32.957 1.00 48.53 103 PRO A C 1
ATOM 786 O O . PRO A 1 103 ? 30.847 -50.737 -32.179 1.00 48.53 103 PRO A O 1
ATOM 789 N N . GLY A 1 104 ? 32.337 -51.262 -33.767 1.00 46.19 104 GLY A N 1
ATOM 790 C CA . GLY A 1 104 ? 32.697 -49.901 -34.100 1.00 46.19 104 GLY A CA 1
ATOM 791 C C . GLY A 1 104 ? 31.487 -49.259 -34.758 1.00 46.19 104 GLY A C 1
ATOM 792 O O . GLY A 1 104 ? 30.838 -49.878 -35.603 1.00 46.19 104 GLY A O 1
ATOM 793 N N . LEU A 1 105 ? 31.179 -48.028 -34.346 1.00 53.19 105 LEU A N 1
ATOM 794 C CA . LEU A 1 105 ? 30.280 -47.142 -35.081 1.00 53.19 105 LEU A CA 1
ATOM 795 C C . LEU A 1 105 ? 30.548 -47.308 -36.584 1.00 53.19 105 LEU A C 1
ATOM 797 O O . LEU A 1 105 ? 31.726 -47.368 -36.960 1.00 53.19 105 LEU A O 1
ATOM 801 N N . PRO A 1 106 ? 29.506 -47.416 -37.431 1.00 48.88 106 PRO A N 1
ATOM 802 C CA . PRO A 1 106 ? 29.700 -47.592 -38.860 1.00 48.88 106 PRO A CA 1
ATOM 803 C C . PRO A 1 106 ? 30.668 -46.513 -39.327 1.00 48.88 106 PRO A C 1
ATOM 805 O O . PRO A 1 106 ? 30.404 -45.320 -39.167 1.00 48.88 106 PRO A O 1
ATOM 808 N N . PHE A 1 107 ? 31.825 -46.939 -39.834 1.00 51.25 107 PHE A N 1
ATOM 809 C CA . PHE A 1 107 ? 32.805 -46.045 -40.424 1.00 51.25 107 PHE A CA 1
ATOM 810 C C . PHE A 1 107 ? 32.170 -45.530 -41.713 1.00 51.25 107 PHE A C 1
ATOM 812 O O . PHE A 1 107 ? 32.365 -46.096 -42.787 1.00 51.25 107 PHE A O 1
ATOM 819 N N . MET A 1 108 ? 31.313 -44.516 -41.587 1.00 55.97 108 MET A N 1
ATOM 820 C CA . MET A 1 108 ? 30.773 -43.795 -42.725 1.00 55.97 108 MET A CA 1
ATOM 821 C C . MET A 1 108 ? 31.988 -43.313 -43.505 1.00 55.97 108 MET A C 1
ATOM 823 O O . MET A 1 108 ? 32.838 -42.612 -42.953 1.00 55.97 108 MET A O 1
ATOM 827 N N . GLY A 1 109 ? 32.136 -43.820 -44.732 1.00 60.41 109 GLY A N 1
ATOM 828 C CA . GLY A 1 109 ? 33.323 -43.602 -45.548 1.00 60.41 109 GLY A CA 1
ATOM 829 C C . GLY A 1 109 ? 33.728 -42.132 -45.519 1.00 60.41 109 GLY A C 1
ATOM 830 O O . GLY A 1 109 ? 32.872 -41.249 -45.580 1.00 60.41 109 GLY A O 1
ATOM 831 N N . LYS A 1 110 ? 35.033 -41.866 -45.376 1.00 67.62 110 LYS A N 1
ATOM 832 C CA . LYS A 1 110 ? 35.563 -40.500 -45.421 1.00 67.62 110 LYS A CA 1
ATOM 833 C C . LYS A 1 110 ? 35.021 -39.841 -46.690 1.00 67.62 110 LYS A C 1
ATOM 835 O O . LYS A 1 110 ? 35.290 -40.335 -47.786 1.00 67.62 110 LYS A O 1
ATOM 840 N N . LYS A 1 111 ? 34.230 -38.775 -46.537 1.00 71.50 111 LYS A N 1
ATOM 841 C CA . LYS A 1 111 ? 33.696 -38.022 -47.675 1.00 71.50 111 LYS A CA 1
ATOM 842 C C . LYS A 1 111 ? 34.862 -37.597 -48.563 1.00 71.50 111 LYS A C 1
ATOM 844 O O . LYS A 1 111 ? 35.920 -37.214 -48.060 1.00 71.50 111 LYS A O 1
ATOM 849 N N . ALA A 1 112 ? 34.688 -37.692 -49.877 1.00 78.88 112 ALA A N 1
ATOM 850 C CA . ALA A 1 112 ? 35.728 -37.259 -50.801 1.00 78.88 112 ALA A CA 1
ATOM 851 C C . ALA A 1 112 ? 35.990 -35.758 -50.600 1.00 78.88 112 ALA A C 1
ATOM 853 O O . ALA A 1 112 ? 35.056 -34.995 -50.365 1.00 78.88 112 ALA A O 1
ATOM 854 N N . GLU A 1 113 ? 37.239 -35.307 -50.735 1.00 74.56 113 GLU A N 1
ATOM 855 C CA . GLU A 1 113 ? 37.623 -33.903 -50.501 1.00 74.56 113 GLU A CA 1
ATOM 856 C C . GLU A 1 113 ? 36.737 -32.908 -51.274 1.00 74.56 113 GLU A C 1
ATOM 858 O O . GLU A 1 113 ? 36.374 -31.849 -50.767 1.00 74.56 113 GLU A O 1
ATOM 863 N N . ARG A 1 114 ? 36.316 -33.280 -52.490 1.00 80.94 114 ARG A N 1
ATOM 864 C CA . ARG A 1 114 ? 35.384 -32.485 -53.301 1.00 80.94 114 ARG A CA 1
ATOM 865 C C . ARG A 1 114 ? 34.011 -32.317 -52.650 1.00 80.94 114 ARG A C 1
ATOM 867 O O . ARG A 1 114 ? 33.453 -31.230 -52.728 1.00 80.94 114 ARG A O 1
ATOM 874 N N . GLN A 1 115 ? 33.486 -33.359 -52.009 1.00 80.25 115 GLN A N 1
ATOM 875 C CA . GLN A 1 115 ? 32.217 -33.294 -51.282 1.00 80.25 115 GLN A CA 1
ATOM 876 C C . GLN A 1 115 ? 32.354 -32.419 -50.038 1.00 80.25 115 GLN A C 1
ATOM 878 O O . GLN A 1 115 ? 31.502 -31.575 -49.806 1.00 80.25 115 GLN A O 1
ATOM 883 N N . ILE A 1 116 ? 33.469 -32.531 -49.310 1.00 77.44 116 ILE A N 1
ATOM 884 C CA . ILE A 1 116 ? 33.742 -31.684 -48.140 1.00 77.44 116 ILE A CA 1
ATOM 885 C C . ILE A 1 116 ? 33.816 -30.207 -48.549 1.00 77.44 116 ILE A C 1
ATOM 887 O O . ILE A 1 116 ? 33.205 -29.360 -47.908 1.00 77.44 116 ILE A O 1
ATOM 891 N N . LYS A 1 117 ? 34.511 -29.884 -49.649 1.00 85.06 117 LYS A N 1
ATOM 892 C CA . LYS A 1 117 ? 34.591 -28.505 -50.164 1.00 85.06 117 LYS A CA 1
ATOM 893 C C . LYS A 1 117 ? 33.247 -27.980 -50.674 1.00 85.06 117 LYS A C 1
ATOM 895 O O . LYS A 1 117 ? 32.989 -26.786 -50.555 1.00 85.06 117 LYS A O 1
ATOM 900 N N . ALA A 1 118 ? 32.413 -28.838 -51.259 1.00 84.81 118 ALA A N 1
ATOM 901 C CA . ALA A 1 118 ? 31.080 -28.457 -51.718 1.00 84.81 118 ALA A CA 1
ATOM 902 C C . ALA A 1 118 ? 30.132 -28.189 -50.538 1.00 84.81 118 ALA A C 1
ATOM 904 O O . ALA A 1 118 ? 29.471 -27.156 -50.521 1.00 84.81 118 ALA A O 1
ATOM 905 N N . GLU A 1 119 ? 30.137 -29.063 -49.530 1.00 84.06 119 GLU A N 1
ATOM 906 C CA . GLU A 1 119 ? 29.363 -28.893 -48.296 1.00 84.06 119 GLU A CA 1
ATOM 907 C C . GLU A 1 119 ? 29.829 -27.665 -47.508 1.00 84.06 119 GLU A C 1
ATOM 909 O O . GLU A 1 119 ? 29.002 -26.882 -47.059 1.00 84.06 119 GLU A O 1
ATOM 914 N N . ALA A 1 120 ? 31.142 -27.432 -47.406 1.00 85.38 120 ALA A N 1
ATOM 915 C CA . ALA A 1 120 ? 31.682 -26.241 -46.753 1.00 85.38 120 ALA A CA 1
ATOM 916 C C . ALA A 1 120 ? 31.235 -24.949 -47.455 1.00 85.38 120 ALA A C 1
ATOM 918 O O . ALA A 1 120 ? 30.837 -24.001 -46.791 1.00 85.38 120 ALA A O 1
ATOM 919 N N . LYS A 1 121 ? 31.224 -24.923 -48.795 1.00 87.44 121 LYS A N 1
ATOM 920 C CA . LYS A 1 121 ? 30.701 -23.775 -49.554 1.00 87.44 121 LYS A CA 1
ATOM 921 C C . LYS A 1 121 ? 29.198 -23.579 -49.370 1.00 87.44 121 LYS A C 1
ATOM 923 O O . LYS A 1 121 ? 28.749 -22.440 -49.339 1.00 87.44 121 LYS A O 1
ATOM 928 N N . GLN A 1 122 ? 28.425 -24.662 -49.281 1.00 85.81 122 GLN A N 1
ATOM 929 C CA . GLN A 1 122 ? 26.995 -24.574 -48.982 1.00 85.81 122 GLN A CA 1
ATOM 930 C C . GLN A 1 122 ? 26.753 -24.019 -47.579 1.00 85.81 122 GLN A C 1
ATOM 932 O O . GLN A 1 122 ? 25.956 -23.101 -47.435 1.00 85.81 122 GLN A O 1
ATOM 937 N N . LEU A 1 123 ? 27.494 -24.496 -46.578 1.00 81.50 123 LEU A N 1
ATOM 938 C CA . LEU A 1 123 ? 27.410 -23.982 -45.213 1.00 81.50 123 LEU A CA 1
ATOM 939 C C . LEU A 1 123 ? 27.832 -22.512 -45.124 1.00 81.50 123 LEU A C 1
ATOM 941 O O . LEU A 1 123 ? 27.156 -21.739 -44.461 1.00 81.50 123 LEU A O 1
ATOM 945 N N . ASP A 1 124 ? 28.888 -22.093 -45.825 1.00 81.50 124 ASP A N 1
ATOM 946 C CA . ASP A 1 124 ? 29.288 -20.679 -45.872 1.00 81.50 124 ASP A CA 1
ATOM 947 C C . ASP A 1 124 ? 28.210 -19.798 -46.516 1.00 81.50 124 ASP A C 1
ATOM 949 O O . ASP A 1 124 ? 27.955 -18.690 -46.046 1.00 81.50 124 ASP A O 1
ATOM 953 N N . LEU A 1 125 ? 27.540 -20.287 -47.565 1.00 80.75 125 LEU A N 1
ATOM 954 C CA . LEU A 1 125 ? 26.408 -19.590 -48.179 1.00 80.75 125 LEU A CA 1
ATOM 955 C C . LEU A 1 125 ? 25.210 -19.514 -47.226 1.00 80.75 125 LEU A C 1
ATOM 957 O O . LEU A 1 125 ? 24.579 -18.465 -47.142 1.00 80.75 125 LEU A O 1
ATOM 961 N N . GLU A 1 126 ? 24.918 -20.581 -46.484 1.00 79.25 126 GLU A N 1
ATOM 962 C CA . GLU A 1 126 ? 23.852 -20.602 -45.477 1.00 79.25 126 GLU A CA 1
ATOM 963 C C . GLU A 1 126 ? 24.155 -19.664 -44.303 1.00 79.25 126 GLU A C 1
ATOM 965 O O . GLU A 1 126 ? 23.284 -18.905 -43.885 1.00 79.25 126 GLU A O 1
ATOM 970 N N . ILE A 1 127 ? 25.392 -19.655 -43.805 1.00 75.44 127 ILE A N 1
ATOM 971 C CA . ILE A 1 127 ? 25.830 -18.783 -42.708 1.00 75.44 127 ILE A CA 1
ATOM 972 C C . ILE A 1 127 ? 25.865 -17.321 -43.161 1.00 75.44 127 ILE A C 1
ATOM 974 O O . ILE A 1 127 ? 25.467 -16.439 -42.406 1.00 75.44 127 ILE A O 1
ATOM 978 N N . SER A 1 128 ? 26.302 -17.054 -44.395 1.00 71.62 128 SER A N 1
ATOM 979 C CA . SER A 1 128 ? 26.300 -15.705 -44.968 1.00 71.62 128 SER A CA 1
ATOM 980 C C . SER A 1 128 ? 24.894 -15.202 -45.301 1.00 71.62 128 SER A C 1
ATOM 982 O O . SER A 1 128 ? 24.682 -13.990 -45.305 1.00 71.62 128 SER A O 1
ATOM 984 N N . ALA A 1 129 ? 23.957 -16.094 -45.632 1.00 72.12 129 ALA A N 1
ATOM 985 C CA . ALA A 1 129 ? 22.563 -15.744 -45.892 1.00 72.12 129 ALA A CA 1
ATOM 986 C C . ALA A 1 129 ? 21.739 -15.634 -44.600 1.00 72.12 129 ALA A C 1
ATOM 988 O O . ALA A 1 129 ? 20.720 -14.940 -44.578 1.00 72.12 129 ALA A O 1
ATOM 989 N N . ALA A 1 130 ? 22.167 -16.297 -43.523 1.00 71.06 130 ALA A N 1
ATOM 990 C CA . ALA A 1 130 ? 21.527 -16.185 -42.227 1.00 71.06 130 ALA A CA 1
ATOM 991 C C . ALA A 1 130 ? 21.740 -14.772 -41.654 1.00 71.06 130 ALA A C 1
ATOM 993 O O . ALA A 1 130 ? 22.873 -14.285 -41.594 1.00 71.06 130 ALA A O 1
ATOM 994 N N . PRO A 1 131 ? 20.675 -14.091 -41.195 1.00 73.69 131 PRO A N 1
ATOM 995 C CA . PRO A 1 131 ? 20.841 -12.837 -40.480 1.00 73.69 131 PRO A CA 1
ATOM 996 C C . PRO A 1 131 ? 21.691 -13.089 -39.231 1.00 73.69 131 PRO A C 1
ATOM 998 O O . PRO A 1 131 ? 21.450 -14.044 -38.486 1.00 73.69 131 PRO A O 1
ATOM 1001 N N . ALA A 1 132 ? 22.695 -12.235 -39.007 1.00 71.88 132 ALA A N 1
ATOM 1002 C CA . ALA A 1 132 ? 23.546 -12.329 -37.829 1.00 71.88 132 ALA A CA 1
ATOM 1003 C C . ALA A 1 132 ? 22.668 -12.384 -36.564 1.00 71.88 132 ALA A C 1
ATOM 1005 O O . ALA A 1 132 ? 21.727 -11.589 -36.453 1.00 71.88 132 ALA A O 1
ATOM 1006 N N . PRO A 1 133 ? 22.941 -13.299 -35.614 1.00 67.94 133 PRO A N 1
ATOM 1007 C CA . PRO A 1 133 ? 22.141 -13.403 -34.406 1.00 67.94 133 PRO A CA 1
ATOM 1008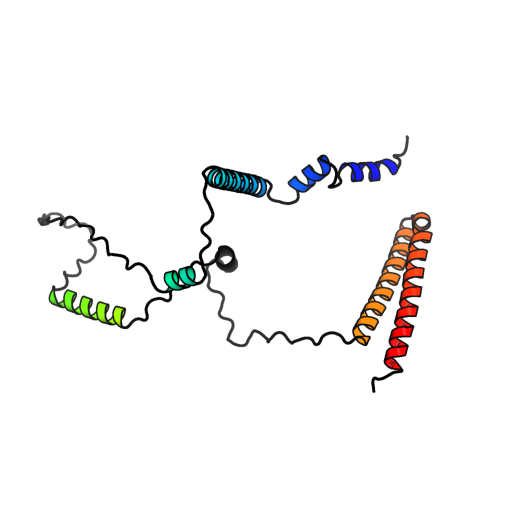 C C . PRO A 1 133 ? 22.149 -12.054 -33.692 1.00 67.94 133 PRO A C 1
ATOM 1010 O O . PRO A 1 133 ? 23.208 -11.500 -33.388 1.00 67.94 133 PRO A O 1
ATOM 1013 N N . GLU A 1 134 ? 20.958 -11.513 -33.446 1.00 72.50 134 GLU A N 1
ATOM 1014 C CA . GLU A 1 134 ? 20.826 -10.232 -32.771 1.00 72.50 134 GLU A CA 1
ATOM 1015 C C . GLU A 1 134 ? 21.496 -10.308 -31.399 1.00 72.50 134 GLU A C 1
ATOM 1017 O O . GLU A 1 134 ? 21.138 -11.129 -30.545 1.00 72.50 134 GLU A O 1
ATOM 1022 N N . TYR A 1 135 ? 22.477 -9.432 -31.178 1.00 55.66 135 TYR A N 1
ATOM 1023 C CA . TYR A 1 135 ? 23.116 -9.297 -29.880 1.00 55.66 135 TYR A CA 1
ATOM 1024 C C . TYR A 1 135 ? 22.099 -8.730 -28.887 1.00 55.66 135 TYR A C 1
ATOM 1026 O O . TYR A 1 135 ? 21.917 -7.518 -28.755 1.00 55.66 135 TYR A O 1
ATOM 1034 N N . LYS A 1 136 ? 21.424 -9.624 -28.164 1.00 62.28 136 LYS A N 1
ATOM 1035 C CA . LYS A 1 136 ? 20.633 -9.267 -26.988 1.00 62.28 136 LYS A CA 1
ATOM 1036 C C . LYS A 1 136 ? 21.640 -8.856 -25.922 1.00 62.28 136 LYS A C 1
ATOM 1038 O O . LYS A 1 136 ? 22.252 -9.714 -25.294 1.00 62.28 136 LYS A O 1
ATOM 1043 N N . GLY A 1 137 ? 21.875 -7.547 -25.804 1.00 63.00 137 GLY A N 1
ATOM 1044 C CA . GLY A 1 137 ? 22.852 -6.973 -24.880 1.00 63.00 137 GLY A CA 1
ATOM 1045 C C . GLY A 1 137 ? 22.733 -7.518 -23.458 1.00 63.00 137 GLY A C 1
ATOM 1046 O O . GLY A 1 137 ? 21.706 -8.096 -23.099 1.00 63.00 137 GLY A O 1
ATOM 1047 N N . LEU A 1 138 ? 23.791 -7.319 -22.659 1.00 60.34 138 LEU A N 1
ATOM 1048 C CA . LEU A 1 138 ? 23.894 -7.800 -21.277 1.00 60.34 138 LEU A CA 1
ATOM 1049 C C . LEU A 1 138 ? 22.564 -7.572 -20.544 1.00 60.34 138 LEU A C 1
ATOM 1051 O O . LEU A 1 138 ? 22.157 -6.430 -20.307 1.00 60.34 138 LEU A O 1
ATOM 1055 N N . GLN A 1 139 ? 21.845 -8.660 -20.264 1.00 63.78 139 GLN A N 1
ATOM 1056 C CA . GLN A 1 139 ? 20.573 -8.564 -19.570 1.00 63.78 139 GLN A CA 1
ATOM 1057 C C . GLN A 1 139 ? 20.889 -8.038 -18.170 1.00 63.78 139 GLN A C 1
ATOM 1059 O O . GLN A 1 139 ? 21.760 -8.558 -17.480 1.00 63.78 139 GLN A O 1
ATOM 1064 N N . THR A 1 140 ? 20.240 -6.947 -17.764 1.00 70.94 140 THR A N 1
ATOM 1065 C CA . THR A 1 140 ? 20.426 -6.418 -16.411 1.00 70.94 140 THR A CA 1
ATOM 1066 C C . THR A 1 140 ? 20.088 -7.507 -15.391 1.00 70.94 140 THR A C 1
ATOM 1068 O O . THR A 1 140 ? 19.191 -8.316 -15.635 1.00 70.94 140 THR A O 1
ATOM 1071 N N . ASN A 1 141 ? 20.765 -7.512 -14.236 1.00 73.44 141 ASN A N 1
ATOM 1072 C CA . ASN A 1 141 ? 20.557 -8.518 -13.182 1.00 73.44 141 ASN A CA 1
ATOM 1073 C C . ASN A 1 141 ? 19.066 -8.731 -12.839 1.00 73.44 141 ASN A C 1
ATOM 1075 O O . ASN A 1 141 ? 18.651 -9.851 -12.561 1.00 73.44 141 ASN A O 1
ATOM 1079 N N . GLU A 1 142 ? 18.244 -7.678 -12.895 1.00 77.19 142 GLU A N 1
ATOM 1080 C CA . GLU A 1 142 ? 16.787 -7.747 -12.699 1.00 77.19 142 GLU A CA 1
ATOM 1081 C C . GLU A 1 142 ? 16.087 -8.606 -13.767 1.00 77.19 142 GLU A C 1
ATOM 1083 O O . GLU A 1 142 ? 15.260 -9.461 -13.458 1.00 77.19 142 GLU A O 1
ATOM 1088 N N . LYS A 1 143 ? 16.443 -8.411 -15.042 1.00 76.69 143 LYS A N 1
ATOM 1089 C CA . LYS A 1 143 ? 15.854 -9.140 -16.171 1.00 76.69 143 LYS A CA 1
ATOM 1090 C C . LYS A 1 143 ? 16.260 -10.608 -16.155 1.00 76.69 143 LYS A C 1
ATOM 1092 O O . LYS A 1 143 ? 15.432 -11.463 -16.461 1.00 76.69 143 LYS A O 1
ATOM 1097 N N . GLU A 1 144 ? 17.495 -10.913 -15.764 1.00 76.44 144 GLU A N 1
ATOM 1098 C CA . GLU A 1 144 ? 17.945 -12.300 -15.610 1.00 76.44 144 GLU A CA 1
ATOM 1099 C C . GLU A 1 144 ? 17.255 -13.001 -14.440 1.00 76.44 144 GLU A C 1
ATOM 1101 O O . GLU A 1 144 ? 16.825 -14.145 -14.594 1.00 76.44 144 GLU A O 1
ATOM 1106 N N . LYS A 1 145 ? 17.059 -12.302 -13.313 1.00 83.25 145 LYS A N 1
ATOM 1107 C CA . LYS A 1 145 ? 16.264 -12.811 -12.186 1.00 83.25 145 LYS A CA 1
ATOM 1108 C C . LYS A 1 145 ? 14.834 -13.133 -12.608 1.00 83.25 145 LYS A C 1
ATOM 1110 O O . LYS A 1 145 ? 14.365 -14.231 -12.330 1.00 83.25 145 LYS A O 1
ATOM 1115 N N . ILE A 1 146 ? 14.167 -12.230 -13.329 1.00 80.94 146 ILE A N 1
ATOM 1116 C CA . ILE A 1 146 ? 12.803 -12.454 -13.836 1.00 80.94 146 ILE A CA 1
ATOM 1117 C C . ILE A 1 146 ? 12.771 -13.627 -14.826 1.00 80.94 146 ILE A C 1
ATOM 1119 O O . ILE A 1 146 ? 11.872 -14.464 -14.771 1.00 80.94 146 ILE A O 1
ATOM 1123 N N . ARG A 1 147 ? 13.767 -13.735 -15.715 1.00 78.06 147 ARG A N 1
ATOM 1124 C CA . ARG A 1 147 ? 13.881 -14.858 -16.659 1.00 78.06 147 ARG A CA 1
ATOM 1125 C C . ARG A 1 147 ? 14.035 -16.190 -15.928 1.00 78.06 147 ARG A C 1
ATOM 1127 O O . ARG A 1 147 ? 13.415 -17.176 -16.316 1.00 78.06 147 ARG A O 1
ATOM 1134 N N . TYR A 1 148 ? 14.871 -16.223 -14.894 1.00 80.44 148 TYR A N 1
ATOM 1135 C CA . TYR A 1 148 ? 15.110 -17.422 -14.099 1.00 80.44 148 TYR A CA 1
ATOM 1136 C C . TYR A 1 148 ? 13.889 -17.800 -13.254 1.00 80.44 148 TYR A C 1
ATOM 1138 O O . TYR A 1 148 ? 13.518 -18.969 -13.237 1.00 80.44 148 TYR A O 1
ATOM 1146 N N . ALA A 1 149 ? 13.217 -16.819 -12.643 1.00 83.94 149 ALA A N 1
ATOM 1147 C CA . ALA A 1 149 ? 11.957 -17.022 -11.931 1.00 83.94 149 ALA A CA 1
ATOM 1148 C C . ALA A 1 149 ? 10.897 -17.649 -12.846 1.00 83.94 149 ALA A C 1
ATOM 1150 O O . ALA A 1 149 ? 10.386 -18.717 -12.529 1.00 83.94 149 ALA A O 1
ATOM 1151 N N . ARG A 1 150 ? 10.685 -17.093 -14.049 1.00 75.12 150 ARG A N 1
ATOM 1152 C CA . ARG A 1 150 ? 9.785 -17.695 -15.049 1.00 75.12 150 ARG A CA 1
ATOM 1153 C C . ARG A 1 150 ? 10.201 -19.115 -15.430 1.00 75.12 150 ARG A C 1
ATOM 1155 O O . ARG A 1 150 ? 9.366 -19.999 -15.547 1.00 75.12 150 ARG A O 1
ATOM 1162 N N . LYS A 1 151 ? 11.499 -19.372 -15.611 1.00 76.56 151 LYS A N 1
ATOM 1163 C CA . LYS A 1 151 ? 11.986 -20.720 -15.945 1.00 76.56 151 LYS A CA 1
ATOM 1164 C C . LYS A 1 151 ? 11.662 -21.744 -14.847 1.00 76.56 151 LYS A C 1
ATOM 1166 O O . LYS A 1 151 ? 11.376 -22.895 -15.174 1.00 76.56 151 LYS A O 1
ATOM 1171 N N . LEU A 1 152 ? 11.713 -21.330 -13.579 1.00 81.69 152 LEU A N 1
ATOM 1172 C CA . LEU A 1 152 ? 11.328 -22.156 -12.434 1.00 81.69 152 LEU A CA 1
ATOM 1173 C C . LEU A 1 152 ? 9.810 -22.328 -12.328 1.00 81.69 152 LEU A C 1
ATOM 1175 O O . LEU A 1 152 ? 9.355 -23.449 -12.137 1.00 81.69 152 LEU A O 1
ATOM 1179 N N . GLU A 1 153 ? 9.038 -21.253 -12.506 1.00 79.19 153 GLU A N 1
ATOM 1180 C CA . GLU A 1 153 ? 7.567 -21.269 -12.453 1.00 79.19 153 GLU A CA 1
ATOM 1181 C C . GLU A 1 153 ? 6.959 -22.310 -13.402 1.00 79.19 153 GLU A C 1
ATOM 1183 O O . GLU A 1 153 ? 6.000 -22.987 -13.042 1.00 79.19 153 GLU A O 1
ATOM 1188 N N . PHE A 1 154 ? 7.549 -22.494 -14.586 1.00 71.38 154 PHE A N 1
ATOM 1189 C CA . PHE A 1 154 ? 7.056 -23.445 -15.583 1.00 71.38 154 PHE A CA 1
ATOM 1190 C C . PHE A 1 154 ? 7.830 -24.776 -15.629 1.00 71.38 154 PHE A C 1
ATOM 1192 O O . PHE A 1 154 ? 7.682 -25.535 -16.584 1.00 71.38 154 PHE A O 1
ATOM 1199 N N . ASN A 1 155 ? 8.663 -25.099 -14.626 1.00 74.00 155 ASN A N 1
ATOM 1200 C CA . ASN A 1 155 ? 9.478 -26.330 -14.595 1.00 74.00 155 ASN A CA 1
ATOM 1201 C C . ASN A 1 155 ? 10.265 -26.581 -15.902 1.00 74.00 155 ASN A C 1
ATOM 1203 O O . ASN A 1 155 ? 10.396 -27.713 -16.368 1.00 74.00 155 ASN A O 1
ATOM 1207 N N . GLY A 1 156 ? 10.756 -25.513 -16.539 1.00 66.31 156 GLY A N 1
ATOM 1208 C CA . GLY A 1 156 ? 11.454 -25.591 -17.824 1.00 66.31 156 GLY A CA 1
ATOM 1209 C C . GLY A 1 156 ? 10.577 -25.893 -19.047 1.00 66.31 156 GLY A C 1
ATOM 1210 O O . GLY A 1 156 ? 11.118 -25.942 -20.152 1.00 66.31 156 GLY A O 1
ATOM 1211 N N . LYS A 1 157 ? 9.257 -26.051 -18.895 1.00 74.38 157 LYS A N 1
ATOM 1212 C CA . LYS A 1 157 ? 8.324 -26.083 -20.024 1.00 74.38 157 LYS A CA 1
ATOM 1213 C C . LYS A 1 157 ? 8.082 -24.646 -20.504 1.00 74.38 157 LYS A C 1
ATOM 1215 O O . LYS A 1 157 ? 7.906 -23.758 -19.671 1.00 74.38 157 LYS A O 1
ATOM 1220 N N . PRO A 1 158 ? 8.120 -24.368 -21.815 1.00 61.41 158 PRO A N 1
ATOM 1221 C CA . PRO A 1 158 ? 7.718 -23.061 -22.308 1.00 61.41 158 PRO A CA 1
ATOM 1222 C C . PRO A 1 158 ? 6.249 -22.810 -21.921 1.00 61.41 158 PRO A C 1
ATOM 1224 O O . PRO A 1 158 ? 5.464 -23.761 -21.948 1.00 61.41 158 PRO A O 1
ATOM 1227 N N . PRO A 1 159 ? 5.879 -21.576 -21.522 1.00 67.12 159 PRO A N 1
ATOM 1228 C CA . PRO A 1 159 ? 4.483 -21.226 -21.289 1.00 67.12 159 PRO A CA 1
ATOM 1229 C C . PRO A 1 159 ? 3.671 -21.618 -22.521 1.00 67.12 159 PRO A C 1
ATOM 1231 O O . PRO A 1 159 ? 4.101 -21.316 -23.635 1.00 67.12 159 PRO A O 1
ATOM 1234 N N . GLU A 1 160 ? 2.536 -22.294 -22.335 1.00 69.62 160 GLU A N 1
ATOM 1235 C CA . GLU A 1 160 ? 1.601 -22.505 -23.439 1.00 69.62 160 GLU A CA 1
ATOM 1236 C C . GLU A 1 160 ? 1.280 -21.132 -24.032 1.00 69.62 160 GLU A C 1
ATOM 1238 O O . GLU A 1 160 ? 0.873 -20.212 -23.313 1.00 69.62 160 GLU A O 1
ATOM 1243 N N . GLU A 1 161 ? 1.565 -20.968 -25.324 1.00 61.72 161 GLU A N 1
ATOM 1244 C CA . GLU A 1 161 ? 1.252 -19.752 -26.057 1.00 61.72 161 GLU A CA 1
ATOM 1245 C C . GLU A 1 161 ? -0.265 -19.605 -26.046 1.00 61.72 161 GLU A C 1
ATOM 1247 O O . GLU A 1 161 ? -0.986 -20.218 -26.830 1.00 61.72 161 GLU A O 1
ATOM 1252 N N . MET A 1 162 ? -0.764 -18.833 -25.082 1.00 58.50 162 MET A N 1
ATOM 1253 C CA . MET A 1 162 ? -2.152 -18.415 -25.065 1.00 58.50 162 MET A CA 1
ATOM 1254 C C . MET A 1 162 ? -2.428 -17.724 -26.406 1.00 58.50 162 MET A C 1
ATOM 1256 O O . MET A 1 162 ? -1.697 -16.781 -26.725 1.00 58.50 162 MET A O 1
ATOM 1260 N N . PRO A 1 163 ? -3.432 -18.171 -27.184 1.00 66.50 163 PRO A N 1
ATOM 1261 C CA . PRO A 1 163 ? -3.730 -17.602 -28.488 1.00 66.50 163 PRO A CA 1
ATOM 1262 C C . PRO A 1 163 ? -3.741 -16.072 -28.451 1.00 66.50 163 PRO A C 1
ATOM 1264 O O . PRO A 1 163 ? -4.302 -15.451 -27.537 1.00 66.50 163 PRO A O 1
ATOM 1267 N N . GLU A 1 164 ? -3.085 -15.460 -29.438 1.00 57.19 164 GLU A N 1
ATOM 1268 C CA . GLU A 1 164 ? -2.990 -14.008 -29.565 1.00 57.19 164 GLU A CA 1
ATOM 1269 C C . GLU A 1 164 ? -4.395 -13.386 -29.496 1.00 57.19 164 GLU A C 1
ATOM 1271 O O . GLU A 1 164 ? -5.244 -13.609 -30.355 1.00 57.19 164 GLU A O 1
ATOM 1276 N N . GLY A 1 165 ? -4.666 -12.638 -28.420 1.00 58.44 165 GLY A N 1
ATOM 1277 C CA . GLY A 1 165 ? -5.963 -11.991 -28.176 1.00 58.44 165 GLY A CA 1
ATOM 1278 C C . GLY A 1 165 ? -6.591 -12.251 -26.804 1.00 58.44 165 GLY A C 1
ATOM 1279 O O . GLY A 1 165 ? -7.602 -11.635 -26.476 1.00 58.44 165 GLY A O 1
ATOM 1280 N N . HIS A 1 166 ? -6.014 -13.119 -25.967 1.00 56.81 166 HIS A N 1
ATOM 1281 C CA . HIS A 1 166 ? -6.586 -13.431 -24.642 1.00 56.81 166 HIS A CA 1
ATOM 1282 C C . HIS A 1 166 ? -6.352 -12.354 -23.581 1.00 56.81 166 HIS A C 1
ATOM 1284 O O . HIS A 1 166 ? -7.079 -12.274 -22.588 1.00 56.81 166 HIS A O 1
ATOM 1290 N N . PHE A 1 167 ? -5.369 -11.482 -23.796 1.00 56.38 167 PHE A N 1
ATOM 1291 C CA . PHE A 1 167 ? -5.187 -10.312 -22.954 1.00 56.38 167 PHE A CA 1
ATOM 1292 C C . PHE A 1 167 ? -6.238 -9.274 -23.335 1.00 56.38 167 PHE A C 1
ATOM 1294 O O . PHE A 1 167 ? -6.030 -8.443 -24.221 1.00 56.38 167 PHE A O 1
ATOM 1301 N N . LYS A 1 168 ? -7.387 -9.316 -22.648 1.00 65.38 168 LYS A N 1
ATOM 1302 C CA . LYS A 1 168 ? -8.312 -8.180 -22.617 1.00 65.38 168 LYS A CA 1
ATOM 1303 C C . LYS A 1 168 ? -7.472 -6.952 -22.272 1.00 65.38 168 LYS A C 1
ATOM 1305 O O . LYS A 1 168 ? -6.847 -6.922 -21.211 1.00 65.38 168 LYS A O 1
ATOM 1310 N N . LYS A 1 169 ? -7.407 -5.975 -23.186 1.00 68.50 169 LYS A N 1
ATOM 1311 C CA . LYS A 1 169 ? -6.740 -4.693 -22.918 1.00 68.50 169 LYS A CA 1
ATOM 1312 C C . LYS A 1 169 ? -7.249 -4.204 -21.560 1.00 68.50 169 LYS A C 1
ATOM 1314 O O . LYS A 1 169 ? -8.467 -4.251 -21.361 1.00 68.50 169 LYS A O 1
ATOM 1319 N N . PRO A 1 170 ? -6.371 -3.794 -20.626 1.00 66.06 170 PRO A N 1
ATOM 1320 C CA . PRO A 1 170 ? -6.831 -3.279 -19.349 1.00 66.06 170 PRO A CA 1
ATOM 1321 C C . PRO A 1 170 ? -7.811 -2.150 -19.650 1.00 66.06 170 PRO A C 1
ATOM 1323 O O . PRO A 1 170 ? -7.458 -1.173 -20.316 1.00 66.06 170 PRO A O 1
ATOM 1326 N N . VAL A 1 171 ? -9.069 -2.343 -19.249 1.00 77.00 171 VAL A N 1
ATOM 1327 C CA . VAL A 1 171 ? -10.103 -1.324 -19.400 1.00 77.00 171 VAL A CA 1
ATOM 1328 C C . VAL A 1 171 ? -9.595 -0.126 -18.615 1.00 77.00 171 VAL A C 1
ATOM 1330 O O . VAL A 1 171 ? -9.391 -0.228 -17.404 1.00 77.00 171 VAL A O 1
ATOM 1333 N N . LYS A 1 172 ? -9.309 0.978 -19.313 1.00 72.62 172 LYS A N 1
ATOM 1334 C CA . LYS A 1 172 ? -8.948 2.236 -18.665 1.00 72.62 172 LYS A CA 1
ATOM 1335 C C . LYS A 1 172 ? -10.154 2.637 -17.826 1.00 72.62 172 LYS A C 1
ATOM 1337 O O . LYS A 1 172 ? -11.173 3.031 -18.379 1.00 72.62 172 LYS A O 1
ATOM 1342 N N . ARG A 1 173 ? -10.067 2.443 -16.511 1.00 75.38 173 ARG A N 1
ATOM 1343 C CA . ARG A 1 173 ? -11.070 2.961 -15.587 1.00 75.38 173 ARG A CA 1
ATOM 1344 C C . ARG A 1 173 ? -10.905 4.470 -15.586 1.00 75.38 173 ARG A C 1
ATOM 1346 O O . ARG A 1 173 ? -9.792 4.958 -15.383 1.00 75.38 173 ARG A O 1
ATOM 1353 N N . GLU A 1 174 ? -11.980 5.180 -15.884 1.00 79.88 174 GLU A N 1
ATOM 1354 C CA . GLU A 1 174 ? -12.003 6.623 -15.700 1.00 79.88 174 GLU A CA 1
ATOM 1355 C C . GLU A 1 174 ? -11.743 6.925 -14.217 1.00 79.88 174 GLU A C 1
ATOM 1357 O O . GLU A 1 174 ? -12.154 6.138 -13.353 1.00 79.88 174 GLU A O 1
ATOM 1362 N N . PRO A 1 175 ? -10.992 7.995 -13.905 1.00 79.44 175 PRO A N 1
ATOM 1363 C CA . PRO A 1 175 ? -10.823 8.406 -12.521 1.00 79.44 175 PRO A CA 1
ATOM 1364 C C . PRO A 1 175 ? -12.207 8.687 -11.914 1.00 79.44 175 PRO A C 1
ATOM 1366 O O . PRO A 1 175 ? -13.074 9.214 -12.618 1.00 79.44 175 PRO A O 1
ATOM 1369 N N . PRO A 1 176 ? -12.438 8.321 -10.640 1.00 83.25 176 PRO A N 1
ATOM 1370 C CA . PRO A 1 176 ? -13.718 8.571 -9.998 1.00 83.25 176 PRO A CA 1
ATOM 1371 C C . PRO A 1 176 ? -14.040 10.065 -10.055 1.00 83.25 176 PRO A C 1
ATOM 1373 O O . PRO A 1 176 ? -13.169 10.918 -9.873 1.00 83.25 176 PRO A O 1
ATOM 1376 N N . THR A 1 177 ? -15.302 10.386 -10.332 1.00 88.81 177 THR A N 1
ATOM 1377 C CA . THR A 1 177 ? -15.757 11.776 -10.264 1.00 88.81 177 THR A CA 1
ATOM 1378 C C . THR A 1 177 ? -15.696 12.266 -8.822 1.00 88.81 177 THR A C 1
ATOM 1380 O O . THR A 1 177 ? -15.778 11.479 -7.878 1.00 88.81 177 THR A O 1
ATOM 1383 N N . ARG A 1 178 ? -15.608 13.585 -8.623 1.00 89.44 178 ARG A N 1
ATOM 1384 C CA . ARG A 1 178 ? -15.554 14.164 -7.273 1.00 89.44 178 ARG A CA 1
ATOM 1385 C C . ARG A 1 178 ? -16.741 13.749 -6.396 1.00 89.44 178 ARG A C 1
ATOM 1387 O O . ARG A 1 178 ? -16.586 13.583 -5.190 1.00 89.44 178 ARG A O 1
ATOM 1394 N N . LEU A 1 179 ? -17.912 13.579 -7.006 1.00 90.69 179 LEU A N 1
ATOM 1395 C CA . LEU A 1 179 ? -19.108 13.070 -6.343 1.00 90.69 179 LEU A CA 1
ATOM 1396 C C . LEU A 1 179 ? -18.902 11.617 -5.893 1.00 90.69 179 LEU A C 1
ATOM 1398 O O . LEU A 1 179 ? -19.103 11.320 -4.720 1.00 90.69 179 LEU A O 1
ATOM 1402 N N . GLN A 1 180 ? -18.408 10.751 -6.780 1.00 91.62 180 GLN A N 1
ATOM 1403 C CA . GLN A 1 180 ? -18.133 9.346 -6.470 1.00 91.62 180 GLN A CA 1
ATOM 1404 C C . GLN A 1 180 ? -17.060 9.179 -5.380 1.00 91.62 180 GLN A C 1
ATOM 1406 O O . GLN A 1 180 ? -17.154 8.280 -4.550 1.00 91.62 180 GLN A O 1
ATOM 1411 N N . GLU A 1 181 ? -16.053 10.057 -5.340 1.00 92.75 181 GLU A N 1
ATOM 1412 C CA . GLU A 1 181 ? -15.074 10.088 -4.245 1.00 92.75 181 GLU A CA 1
ATOM 1413 C C . GLU A 1 181 ? -15.734 10.406 -2.897 1.00 92.75 181 GLU A C 1
ATOM 1415 O O . GLU A 1 181 ? -15.437 9.764 -1.891 1.00 92.75 181 GLU A O 1
ATOM 1420 N N . LEU A 1 182 ? -16.629 11.399 -2.864 1.00 93.81 182 LEU A N 1
ATOM 1421 C CA . LEU A 1 182 ? -17.329 11.793 -1.640 1.00 93.81 182 LEU A CA 1
ATOM 1422 C C . LEU A 1 182 ? -18.318 10.721 -1.178 1.00 93.81 182 LEU A C 1
ATOM 1424 O O . LEU A 1 182 ? -18.400 10.472 0.021 1.00 93.81 182 LEU A O 1
ATOM 1428 N N . GLU A 1 183 ? -19.023 10.070 -2.104 1.00 93.06 183 GLU A N 1
ATOM 1429 C CA . GLU A 1 183 ? -19.882 8.918 -1.808 1.00 93.06 183 GLU A CA 1
ATOM 1430 C C . GLU A 1 183 ? -19.077 7.728 -1.272 1.00 93.06 183 GLU A C 1
ATOM 1432 O O . GLU A 1 183 ? -19.505 7.083 -0.318 1.00 93.06 183 GLU A O 1
ATOM 1437 N N . GLY A 1 184 ? -17.884 7.474 -1.822 1.00 94.06 184 GLY A N 1
ATOM 1438 C CA . GLY A 1 184 ? -16.971 6.455 -1.301 1.00 94.06 184 GLY A CA 1
ATOM 1439 C C . GLY A 1 184 ? -16.557 6.743 0.143 1.00 94.06 184 GLY A C 1
ATOM 1440 O O . GLY A 1 184 ? -16.735 5.904 1.020 1.00 94.06 184 GLY A O 1
ATOM 1441 N N . LEU A 1 185 ? -16.109 7.972 0.421 1.00 94.81 185 LEU A N 1
ATOM 1442 C CA . LEU A 1 185 ? -15.762 8.398 1.783 1.00 94.81 185 LEU A CA 1
ATOM 1443 C C . LEU A 1 185 ? -16.963 8.367 2.740 1.00 94.81 185 LEU A C 1
ATOM 1445 O O . LEU A 1 185 ? -16.795 8.140 3.941 1.00 94.81 185 LEU A O 1
ATOM 1449 N N . PHE A 1 186 ? -18.169 8.622 2.228 1.00 96.62 186 PHE A N 1
ATOM 1450 C CA . PHE A 1 186 ? -19.404 8.525 2.996 1.00 96.62 186 PHE A CA 1
ATOM 1451 C C . PHE A 1 186 ? -19.680 7.074 3.396 1.00 96.62 186 PHE A C 1
ATOM 1453 O O . PHE A 1 186 ? -19.900 6.809 4.577 1.00 96.62 186 PHE A O 1
ATOM 1460 N N . ALA A 1 187 ? -19.602 6.141 2.442 1.00 95.44 187 ALA A N 1
ATOM 1461 C CA . ALA A 1 187 ? -19.756 4.712 2.699 1.00 95.44 187 ALA A CA 1
ATOM 1462 C C . ALA A 1 187 ? -18.712 4.207 3.707 1.00 95.44 187 ALA A C 1
ATOM 1464 O O . ALA A 1 187 ? -19.078 3.560 4.684 1.00 95.44 187 ALA A O 1
ATOM 1465 N N . ASP A 1 188 ? -17.445 4.601 3.553 1.00 96.56 188 ASP A N 1
ATOM 1466 C CA . ASP A 1 188 ? -16.376 4.246 4.493 1.00 96.56 188 ASP A CA 1
ATOM 1467 C C . ASP A 1 188 ? -16.674 4.730 5.923 1.00 96.56 188 ASP A C 1
ATOM 1469 O O . ASP A 1 188 ? -16.371 4.043 6.900 1.00 96.56 188 ASP A O 1
ATOM 1473 N N . CYS A 1 189 ? -17.276 5.917 6.077 1.00 96.19 189 CYS A N 1
ATOM 1474 C CA . CYS A 1 189 ? -17.676 6.425 7.390 1.00 96.19 189 CYS A CA 1
ATOM 1475 C C . CYS A 1 189 ? -18.826 5.621 8.007 1.00 96.19 189 CYS A C 1
ATOM 1477 O O . CYS A 1 189 ? -18.831 5.463 9.226 1.00 96.19 189 CYS A O 1
ATOM 1479 N N . VAL A 1 190 ? -19.771 5.126 7.203 1.00 97.44 190 VAL A N 1
ATOM 1480 C CA . VAL A 1 190 ? -20.871 4.271 7.678 1.00 97.44 190 VAL A CA 1
ATOM 1481 C C . VAL A 1 190 ? -20.324 2.930 8.157 1.00 97.44 190 VAL A C 1
ATOM 1483 O O . VAL A 1 190 ? -20.532 2.589 9.318 1.00 97.44 190 VAL A O 1
ATOM 1486 N N . THR A 1 191 ? -19.526 2.246 7.332 1.00 97.94 191 THR A N 1
ATOM 1487 C CA . THR A 1 191 ? -18.889 0.970 7.697 1.00 97.94 191 THR A CA 1
ATOM 1488 C C . THR A 1 191 ? -18.060 1.112 8.973 1.00 97.94 191 THR A C 1
ATOM 1490 O O . THR A 1 191 ? -18.151 0.305 9.890 1.00 97.94 191 THR A O 1
ATOM 1493 N N . ALA A 1 192 ? -17.301 2.204 9.089 1.00 97.12 192 ALA A N 1
ATOM 1494 C CA . ALA A 1 192 ? -16.527 2.504 10.285 1.00 97.12 192 ALA A CA 1
ATOM 1495 C C . ALA A 1 192 ? -17.399 2.634 11.553 1.00 97.12 192 ALA A C 1
ATOM 1497 O O . ALA A 1 192 ? -16.947 2.274 12.642 1.00 97.12 192 ALA A O 1
ATOM 1498 N N . ILE A 1 193 ? -18.608 3.190 11.455 1.00 97.88 193 ILE A N 1
ATOM 1499 C CA . ILE A 1 193 ? -19.531 3.288 12.596 1.00 97.88 193 ILE A CA 1
ATOM 1500 C C . ILE A 1 193 ? -20.058 1.898 12.959 1.00 97.88 193 ILE A C 1
ATOM 1502 O O . ILE A 1 193 ? -20.000 1.538 14.132 1.00 97.88 193 ILE A O 1
ATOM 1506 N N . GLU A 1 194 ? -20.477 1.110 11.969 1.00 98.06 194 GLU A N 1
ATOM 1507 C CA . GLU A 1 194 ? -20.966 -0.262 12.163 1.00 98.06 194 GLU A CA 1
ATOM 1508 C C . GLU A 1 194 ? -19.912 -1.140 12.857 1.00 98.06 194 GLU A C 1
ATOM 1510 O O . GLU A 1 194 ? -20.191 -1.723 13.902 1.00 98.06 194 GLU A O 1
ATOM 1515 N N . GLU A 1 195 ? -18.661 -1.126 12.385 1.00 98.00 195 GLU A N 1
ATOM 1516 C CA . GLU A 1 195 ? -17.541 -1.856 13.007 1.00 98.00 195 GLU A CA 1
ATOM 1517 C C . GLU A 1 195 ? -17.328 -1.475 14.484 1.00 98.00 195 GLU A C 1
ATOM 1519 O O . GLU A 1 195 ? -16.970 -2.306 15.321 1.00 98.00 195 GLU A O 1
ATOM 1524 N N . ARG A 1 196 ? -17.536 -0.198 14.831 1.00 97.94 196 ARG A N 1
ATOM 1525 C CA . ARG A 1 196 ? -17.372 0.315 16.203 1.00 97.94 196 ARG A CA 1
ATOM 1526 C C . ARG A 1 196 ? -18.530 -0.095 17.105 1.00 97.94 196 ARG A C 1
ATOM 1528 O O . ARG A 1 196 ? -18.313 -0.381 18.285 1.00 97.94 196 ARG A O 1
ATOM 1535 N N . GLU A 1 197 ? -19.742 -0.138 16.567 1.00 97.31 197 GLU A N 1
ATOM 1536 C CA . GLU A 1 197 ? -20.913 -0.657 17.271 1.00 97.31 197 GLU A CA 1
ATOM 1537 C C . GLU A 1 197 ? -20.799 -2.167 17.504 1.00 97.31 197 GLU A C 1
ATOM 1539 O O . GLU A 1 197 ? -21.027 -2.628 18.626 1.00 97.31 197 GLU A O 1
ATOM 1544 N N . GLU A 1 198 ? -20.354 -2.923 16.498 1.00 97.94 198 GLU A N 1
ATOM 1545 C CA . GLU A 1 198 ? -20.062 -4.354 16.615 1.00 97.94 198 GLU A CA 1
ATOM 1546 C C . GLU A 1 198 ? -18.975 -4.620 17.658 1.00 97.94 198 GLU A C 1
ATOM 1548 O O . GLU A 1 198 ? -19.157 -5.451 18.552 1.00 97.94 198 GLU A O 1
ATOM 1553 N N . PHE A 1 199 ? -17.886 -3.847 17.630 1.00 97.75 199 PHE A N 1
ATOM 1554 C CA . PHE A 1 199 ? -16.834 -3.939 18.637 1.00 97.75 199 PHE A CA 1
ATOM 1555 C C . PHE A 1 199 ? -17.374 -3.709 20.056 1.00 97.75 199 PHE A C 1
ATOM 1557 O O . PHE A 1 199 ? -17.050 -4.466 20.975 1.00 97.75 199 PHE A O 1
ATOM 1564 N N . LEU A 1 200 ? -18.231 -2.701 20.265 1.00 97.19 200 LEU A N 1
ATOM 1565 C CA . LEU A 1 200 ? -18.861 -2.485 21.572 1.00 97.19 200 LEU A CA 1
ATOM 1566 C C . LEU A 1 200 ? -19.797 -3.626 21.966 1.00 97.19 200 LEU A C 1
ATOM 1568 O O . LEU A 1 200 ? -19.838 -3.992 23.146 1.00 97.19 200 LEU A O 1
ATOM 1572 N N . ALA A 1 201 ? -20.537 -4.199 21.018 1.00 97.19 201 ALA A N 1
ATOM 1573 C CA . ALA A 1 201 ? -21.386 -5.355 21.274 1.00 97.19 201 ALA A CA 1
ATOM 1574 C C . ALA A 1 201 ? -20.550 -6.561 21.733 1.00 97.19 201 ALA A C 1
ATOM 1576 O O . ALA A 1 201 ? -20.900 -7.212 22.721 1.00 97.19 201 ALA A O 1
ATOM 1577 N N . ASP A 1 202 ? -19.408 -6.810 21.097 1.00 97.75 202 ASP A N 1
ATOM 1578 C CA . ASP A 1 202 ? -18.499 -7.894 21.469 1.00 97.75 202 ASP A CA 1
ATOM 1579 C C . ASP A 1 202 ? -17.811 -7.647 22.814 1.00 97.75 202 ASP A C 1
ATOM 1581 O O . ASP A 1 202 ? -17.776 -8.538 23.666 1.00 97.75 202 ASP A O 1
ATOM 1585 N N . MET A 1 203 ? -17.366 -6.417 23.088 1.00 97.06 203 MET A N 1
ATOM 1586 C CA . MET A 1 203 ? -16.828 -6.064 24.407 1.00 97.06 203 MET A CA 1
ATOM 1587 C C . MET A 1 203 ? -17.886 -6.163 25.511 1.00 97.06 203 MET A C 1
ATOM 1589 O O . MET A 1 203 ? -17.555 -6.494 26.650 1.00 97.06 203 MET A O 1
ATOM 1593 N N . THR A 1 204 ? -19.161 -5.938 25.185 1.00 95.75 204 THR A N 1
ATOM 1594 C CA . THR A 1 204 ? -20.276 -6.145 26.120 1.00 95.75 204 THR A CA 1
ATOM 1595 C C . THR A 1 204 ? -20.459 -7.620 26.458 1.00 95.75 204 THR A C 1
ATOM 1597 O O . THR A 1 204 ? -20.601 -7.946 27.635 1.00 95.75 204 THR A O 1
ATOM 1600 N N . LYS A 1 205 ? -20.377 -8.523 25.472 1.00 96.81 205 LYS A N 1
ATOM 1601 C CA . LYS A 1 205 ? -20.438 -9.980 25.710 1.00 96.81 205 LYS A CA 1
ATOM 1602 C C . LYS A 1 205 ? -19.299 -10.462 26.615 1.00 96.81 205 LYS A C 1
ATOM 1604 O O . LYS A 1 205 ? -19.503 -11.361 27.422 1.00 96.81 205 LYS A O 1
ATOM 1609 N N . CYS A 1 206 ? -18.128 -9.836 26.513 1.00 96.25 206 CYS A N 1
ATOM 1610 C CA . CYS A 1 206 ? -16.961 -10.140 27.342 1.00 96.25 206 CYS A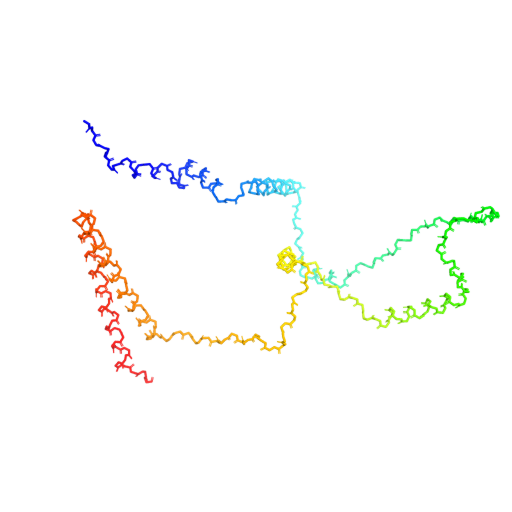 CA 1
ATOM 1611 C C . CYS A 1 206 ? -16.952 -9.427 28.710 1.00 96.25 206 CYS A C 1
ATOM 1613 O O . CYS A 1 206 ? -15.983 -9.572 29.450 1.00 96.25 206 CYS A O 1
ATOM 1615 N N . GLY A 1 207 ? -17.976 -8.630 29.050 1.00 96.25 207 GLY A N 1
ATOM 1616 C CA . GLY A 1 207 ? -18.034 -7.876 30.313 1.00 96.25 207 GLY A CA 1
ATOM 1617 C C . GLY A 1 207 ? -17.070 -6.684 30.402 1.00 96.25 207 GLY A C 1
ATOM 1618 O O . GLY A 1 207 ? -16.893 -6.117 31.473 1.00 96.25 207 GLY A O 1
ATOM 1619 N N . MET A 1 208 ? -16.461 -6.273 29.285 1.00 95.44 208 MET A N 1
ATOM 1620 C CA . MET A 1 208 ? -15.449 -5.207 29.212 1.00 95.44 208 MET A CA 1
ATOM 1621 C C . MET A 1 208 ? -15.996 -3.884 28.652 1.00 95.44 208 MET A C 1
ATOM 1623 O O . MET A 1 208 ? -15.227 -2.987 28.307 1.00 95.44 208 MET A O 1
ATOM 1627 N N . ARG A 1 209 ? -17.323 -3.743 28.550 1.00 94.06 209 ARG A N 1
ATOM 1628 C CA . ARG A 1 209 ? -17.993 -2.580 27.943 1.00 94.06 209 ARG A CA 1
ATOM 1629 C C . ARG A 1 209 ? -17.559 -1.251 28.556 1.00 94.06 209 ARG A C 1
ATOM 1631 O O . ARG A 1 209 ? -17.161 -0.351 27.823 1.00 94.06 209 ARG A O 1
ATOM 1638 N N . GLU A 1 210 ? -17.614 -1.137 29.881 1.00 95.19 210 GLU A N 1
ATOM 1639 C CA . GLU A 1 210 ? -17.385 0.127 30.596 1.00 95.19 210 GLU A CA 1
ATOM 1640 C C . GLU A 1 210 ? -15.996 0.717 30.320 1.00 95.19 210 GLU A C 1
ATOM 1642 O O . GLU A 1 210 ? -15.838 1.935 30.263 1.00 95.19 210 GLU A O 1
ATOM 1647 N N . LYS A 1 211 ? -15.000 -0.142 30.063 1.00 96.12 211 LYS A N 1
ATOM 1648 C CA . LYS A 1 211 ? -13.630 0.274 29.744 1.00 96.12 211 LYS A CA 1
ATOM 1649 C C . LYS A 1 211 ? -13.533 1.014 28.406 1.00 96.12 211 LYS A C 1
ATOM 1651 O O . LYS A 1 211 ? -12.720 1.925 28.279 1.00 96.12 211 LYS A O 1
ATOM 1656 N N . TYR A 1 212 ? -14.332 0.620 27.414 1.00 96.31 212 TYR A N 1
ATOM 1657 C CA . TYR A 1 212 ? -14.214 1.111 26.035 1.00 96.31 212 TYR A CA 1
ATOM 1658 C C . TYR A 1 212 ? -15.373 2.018 25.601 1.00 96.31 212 TYR A C 1
ATOM 1660 O O . TYR A 1 212 ? -15.241 2.751 24.622 1.00 96.31 212 TYR A O 1
ATOM 1668 N N . GLU A 1 213 ? -16.495 2.016 26.326 1.00 94.75 213 GLU A N 1
ATOM 1669 C CA . GLU A 1 213 ? -17.731 2.698 25.927 1.00 94.75 213 GLU A CA 1
ATOM 1670 C C . GLU A 1 213 ? -17.539 4.193 25.652 1.00 94.75 213 GLU A C 1
ATOM 1672 O O . GLU A 1 213 ? -17.972 4.683 24.609 1.00 94.75 213 GLU A O 1
ATOM 1677 N N . THR A 1 214 ? -16.859 4.919 26.540 1.00 97.56 214 THR A N 1
ATOM 1678 C CA . THR A 1 214 ? -16.649 6.366 26.383 1.00 97.56 214 THR A CA 1
ATOM 1679 C C . THR A 1 214 ? -15.790 6.688 25.162 1.00 97.56 214 THR A C 1
ATOM 1681 O O . THR A 1 214 ? -16.123 7.594 24.398 1.00 97.56 214 THR A O 1
ATOM 1684 N N . GLN A 1 215 ? -14.708 5.932 24.952 1.00 97.25 215 GL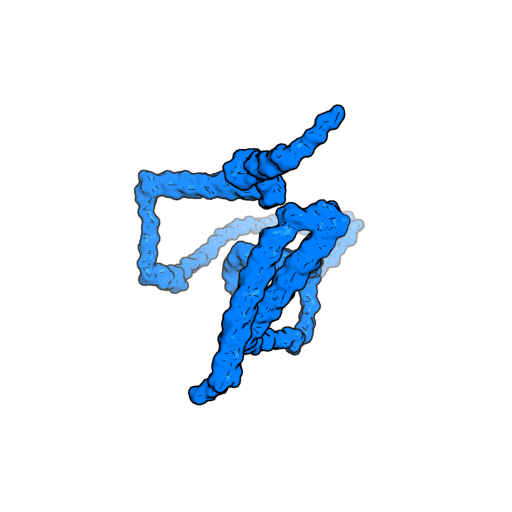N A N 1
ATOM 1685 C CA . GLN A 1 215 ? -13.809 6.139 23.818 1.00 97.25 215 GLN A CA 1
ATOM 1686 C C . GLN A 1 215 ? -14.530 5.861 22.497 1.00 97.25 215 GLN A C 1
ATOM 1688 O O . GLN A 1 215 ? -14.548 6.719 21.616 1.00 97.25 215 GLN A O 1
ATOM 1693 N N . ILE A 1 216 ? -15.173 4.697 22.374 1.00 97.56 216 ILE A N 1
ATOM 1694 C CA . ILE A 1 216 ? -15.812 4.295 21.120 1.00 97.56 216 ILE A CA 1
ATOM 1695 C C . ILE A 1 216 ? -17.012 5.190 20.794 1.00 97.56 216 ILE A C 1
ATOM 1697 O O . ILE A 1 216 ? -17.181 5.582 19.641 1.00 97.56 216 ILE A O 1
ATOM 1701 N N . LYS A 1 217 ? -17.801 5.616 21.791 1.00 97.06 217 LYS A N 1
ATOM 1702 C CA . LYS A 1 217 ? -18.852 6.625 21.567 1.00 97.06 217 LYS A CA 1
ATOM 1703 C C . LYS A 1 217 ? -18.283 7.949 21.058 1.00 97.06 217 LYS A C 1
ATOM 1705 O O . LYS A 1 217 ? -18.891 8.567 20.187 1.00 97.06 217 LYS A O 1
ATOM 1710 N N . GLY A 1 218 ? -17.124 8.372 21.564 1.00 97.62 218 GLY A N 1
ATOM 1711 C CA . GLY A 1 218 ? -16.415 9.548 21.059 1.00 97.62 218 GLY A CA 1
ATOM 1712 C C . GLY A 1 218 ? -16.001 9.395 19.592 1.00 97.62 218 GLY A C 1
ATOM 1713 O O . GLY A 1 218 ? -16.235 10.297 18.789 1.00 97.62 218 GLY A O 1
ATOM 1714 N N . GLU A 1 219 ? -15.459 8.236 19.213 1.00 97.62 219 GLU A N 1
ATOM 1715 C CA . GLU A 1 219 ? -15.107 7.940 17.818 1.00 97.62 219 GLU A CA 1
ATOM 1716 C C . GLU A 1 219 ? -16.335 7.921 16.899 1.00 97.62 219 GLU A C 1
ATOM 1718 O O . GLU A 1 219 ? -16.309 8.526 15.826 1.00 97.62 219 GLU A O 1
ATOM 1723 N N . ILE A 1 220 ? -17.435 7.295 17.333 1.00 97.56 220 ILE A N 1
ATOM 1724 C CA . ILE A 1 220 ? -18.704 7.288 16.590 1.00 97.56 220 ILE A CA 1
ATOM 1725 C C . ILE A 1 220 ? -19.204 8.723 16.387 1.00 97.56 220 ILE A C 1
ATOM 1727 O O . ILE A 1 220 ? -19.568 9.096 15.273 1.00 97.56 220 ILE A O 1
ATOM 1731 N N . GLN A 1 221 ? -19.160 9.573 17.418 1.00 97.56 221 GLN A N 1
ATOM 1732 C CA . GLN A 1 221 ? -19.548 10.981 17.289 1.00 97.56 221 GLN A CA 1
ATOM 1733 C C . GLN A 1 221 ? -18.684 11.740 16.272 1.00 97.56 221 GLN A C 1
ATOM 1735 O O . GLN A 1 221 ? -19.224 12.497 15.465 1.00 97.56 221 GLN A O 1
ATOM 1740 N N . GLN A 1 222 ? -17.367 11.516 16.255 1.00 97.19 222 GLN A N 1
ATOM 1741 C CA . GLN A 1 222 ? -16.469 12.114 15.257 1.00 97.19 222 GLN A CA 1
ATOM 1742 C C . GLN A 1 222 ? -16.776 11.635 13.829 1.00 97.19 222 GLN A C 1
ATOM 1744 O O . GLN A 1 222 ? -16.707 12.410 12.870 1.00 97.19 222 GLN A O 1
ATOM 1749 N N . LYS A 1 223 ? -17.145 10.361 13.659 1.00 97.25 223 LYS A N 1
ATOM 1750 C CA . LYS A 1 223 ? -17.575 9.838 12.357 1.00 97.25 223 LYS A CA 1
ATOM 1751 C C . LYS A 1 223 ? -18.917 10.425 11.933 1.00 97.25 223 LYS A C 1
ATOM 1753 O O . LYS A 1 223 ? -19.041 10.842 10.786 1.00 97.25 223 LYS A O 1
ATOM 1758 N N . LEU A 1 224 ? -19.870 10.582 12.851 1.00 96.94 224 LEU A N 1
ATOM 1759 C CA . LEU A 1 224 ? -21.162 11.219 12.575 1.00 96.94 224 LEU A CA 1
ATOM 1760 C C . LEU A 1 224 ? -21.023 12.689 12.156 1.00 96.94 224 LEU A C 1
ATOM 1762 O O . LEU A 1 224 ? -21.726 13.133 11.249 1.00 96.94 224 LEU A O 1
ATOM 1766 N N . THR A 1 225 ? -20.128 13.462 12.778 1.00 97.44 225 THR A N 1
ATOM 1767 C CA . THR A 1 225 ? -19.880 14.852 12.351 1.00 97.44 225 THR A CA 1
ATOM 1768 C C . THR A 1 225 ? -19.230 14.908 10.970 1.00 97.44 225 THR A C 1
ATOM 1770 O O . THR A 1 225 ? -19.625 15.728 10.140 1.00 97.44 225 THR A O 1
ATOM 1773 N N . THR A 1 226 ? -18.296 13.997 10.689 1.00 96.06 226 THR A N 1
ATOM 1774 C CA . THR A 1 226 ? -17.683 13.855 9.359 1.00 96.06 226 THR A CA 1
ATOM 1775 C C . THR A 1 226 ? -18.729 13.494 8.303 1.00 96.06 226 THR A C 1
ATOM 1777 O O . THR A 1 226 ? -18.776 14.119 7.245 1.00 96.06 226 THR A O 1
ATOM 1780 N N . LEU A 1 227 ? -19.617 12.548 8.616 1.00 96.62 227 LEU A N 1
ATOM 1781 C CA . LEU A 1 227 ? -20.687 12.080 7.739 1.00 96.62 227 LEU A CA 1
ATOM 1782 C C . LEU A 1 227 ? -21.667 13.207 7.390 1.00 96.62 227 LEU A C 1
ATOM 1784 O O . LEU A 1 227 ? -21.993 13.384 6.220 1.00 96.62 227 LEU A O 1
ATOM 1788 N N . LYS A 1 228 ? -22.054 14.041 8.367 1.00 96.31 228 LYS A N 1
ATOM 1789 C CA . LYS A 1 228 ? -22.867 15.246 8.115 1.00 96.31 228 LYS A CA 1
ATOM 1790 C C . LYS A 1 228 ? -22.173 16.227 7.165 1.00 96.31 228 LYS A C 1
ATOM 1792 O O . LYS A 1 228 ? -22.797 16.717 6.231 1.00 96.31 228 LYS A O 1
ATOM 1797 N N . SER A 1 229 ? -20.876 16.477 7.359 1.00 96.75 229 SER A N 1
ATOM 1798 C CA . SER A 1 229 ? -20.111 17.363 6.468 1.00 96.75 229 SER A CA 1
ATOM 1799 C C . SER A 1 229 ? -19.990 16.808 5.043 1.00 96.75 229 SER A C 1
ATOM 1801 O O . SER A 1 229 ? -19.995 17.577 4.081 1.00 96.75 229 SER A O 1
ATOM 1803 N N . LEU A 1 230 ? -19.861 15.486 4.885 1.00 96.00 230 LEU A N 1
ATOM 1804 C CA . LEU A 1 230 ? -19.845 14.836 3.573 1.00 96.00 230 LEU A CA 1
ATOM 1805 C C . LEU A 1 230 ? -21.217 14.915 2.893 1.00 96.00 230 LEU A C 1
ATOM 1807 O O . LEU A 1 230 ? -21.275 15.286 1.725 1.00 96.00 230 LEU A O 1
ATOM 1811 N N . ASP A 1 231 ? -22.302 14.661 3.627 1.00 95.44 231 ASP A N 1
ATOM 1812 C CA . ASP A 1 231 ? -23.679 14.777 3.127 1.00 95.44 231 ASP A CA 1
ATOM 1813 C C . ASP A 1 231 ? -23.984 16.191 2.605 1.00 95.44 231 ASP A C 1
ATOM 1815 O O . ASP A 1 231 ? -24.495 16.356 1.500 1.00 95.44 231 ASP A O 1
ATOM 1819 N N . GLU A 1 232 ? -23.586 17.233 3.340 1.00 95.44 232 GLU A N 1
ATOM 1820 C CA . GLU A 1 232 ? -23.726 18.626 2.891 1.00 95.44 232 GLU A CA 1
ATOM 1821 C C . GLU A 1 232 ? -22.965 18.903 1.587 1.00 95.44 232 GLU A C 1
ATOM 1823 O O . GLU A 1 232 ? -23.487 19.570 0.691 1.00 95.44 232 GLU A O 1
ATOM 1828 N N . LYS A 1 233 ? -21.745 18.368 1.441 1.00 94.19 233 LYS A N 1
ATOM 1829 C CA . LYS A 1 233 ? -20.936 18.525 0.220 1.00 94.19 233 LYS A CA 1
ATOM 1830 C C . LYS A 1 233 ? -21.540 17.777 -0.966 1.00 94.19 233 LYS A C 1
ATOM 1832 O O . LYS A 1 233 ? -21.566 18.322 -2.067 1.00 94.19 233 LYS A O 1
ATOM 1837 N N . ILE A 1 234 ? -22.044 16.563 -0.746 1.00 93.50 234 ILE A N 1
ATOM 1838 C CA . ILE A 1 234 ? -22.726 15.766 -1.775 1.00 93.50 234 ILE A CA 1
ATOM 1839 C C . ILE A 1 234 ? -24.007 16.483 -2.216 1.00 93.50 234 ILE A C 1
ATOM 1841 O O . ILE A 1 234 ? -24.230 16.675 -3.412 1.00 93.50 234 ILE A O 1
ATOM 1845 N N . LYS A 1 235 ? -24.813 16.978 -1.270 1.00 92.50 235 LYS A N 1
ATOM 1846 C CA . LYS A 1 235 ? -26.008 17.789 -1.558 1.00 92.50 235 LYS A CA 1
ATOM 1847 C C . LYS A 1 235 ? -25.667 19.058 -2.335 1.00 92.50 235 LYS A C 1
ATOM 1849 O O . LYS A 1 235 ? -26.342 19.381 -3.305 1.00 92.50 235 LYS A O 1
ATOM 1854 N N . ALA A 1 236 ? -24.600 19.761 -1.963 1.00 91.94 236 ALA A N 1
ATOM 1855 C CA . ALA A 1 236 ? -24.172 20.964 -2.672 1.00 91.94 236 ALA A CA 1
ATOM 1856 C C . ALA A 1 236 ? -23.769 20.680 -4.130 1.00 91.94 236 ALA A C 1
ATOM 1858 O O . ALA A 1 236 ? -24.125 21.454 -5.017 1.00 91.94 236 ALA A O 1
ATOM 1859 N N . LEU A 1 237 ? -23.063 19.573 -4.384 1.00 87.75 237 LEU A N 1
ATOM 1860 C CA . LEU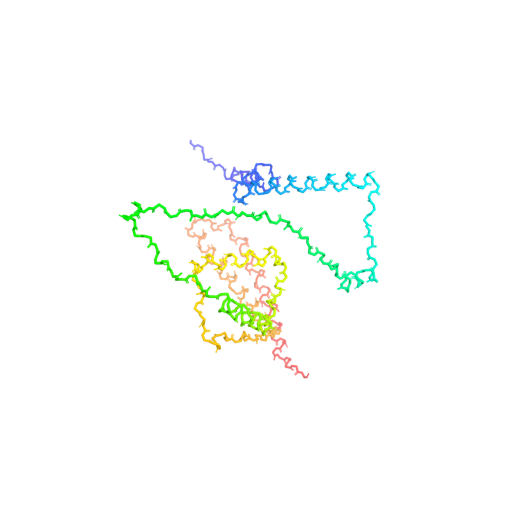 A 1 237 ? -22.646 19.169 -5.733 1.00 87.75 237 LEU A CA 1
ATOM 1861 C C . LEU A 1 237 ? -23.802 18.628 -6.579 1.00 87.75 237 LEU A C 1
ATOM 1863 O O . LEU A 1 237 ? -23.840 18.853 -7.781 1.00 87.75 237 LEU A O 1
ATOM 1867 N N . THR A 1 238 ? -24.765 17.950 -5.961 1.00 86.56 238 THR A N 1
ATOM 1868 C CA . THR A 1 238 ? -25.961 17.456 -6.662 1.00 86.56 238 THR A CA 1
ATOM 1869 C C . THR A 1 238 ? -26.950 18.582 -6.986 1.00 86.56 238 THR A C 1
ATOM 1871 O O . THR A 1 238 ? -27.592 18.545 -8.033 1.00 86.56 238 THR A O 1
ATOM 1874 N N . LEU A 1 239 ? -27.047 19.615 -6.138 1.00 82.12 239 LEU A N 1
ATOM 1875 C CA . LEU A 1 239 ? -27.910 20.790 -6.349 1.00 82.12 239 LEU A CA 1
ATOM 1876 C C . LEU A 1 239 ? -27.304 21.852 -7.282 1.00 82.12 239 LEU A C 1
ATOM 1878 O O . LEU A 1 239 ? -28.047 22.648 -7.857 1.00 82.12 239 LEU A O 1
ATOM 1882 N N . ARG A 1 240 ? -25.977 21.881 -7.452 1.00 66.44 240 ARG A N 1
ATOM 1883 C CA . ARG A 1 240 ? -25.289 22.641 -8.508 1.00 66.44 240 ARG A CA 1
ATOM 1884 C C . ARG A 1 240 ? -24.793 21.671 -9.584 1.00 66.44 240 ARG A C 1
ATOM 1886 O O . ARG A 1 240 ? -23.596 21.390 -9.614 1.00 66.44 240 ARG A O 1
ATOM 1893 N N . PRO A 1 241 ? -25.664 21.176 -10.484 1.00 60.59 241 PRO A N 1
ATOM 1894 C CA . PRO A 1 241 ? -25.157 20.561 -11.699 1.00 60.59 241 PRO A CA 1
ATOM 1895 C C . PRO A 1 241 ? -24.351 21.639 -12.431 1.00 60.59 241 PRO A C 1
ATOM 1897 O O . PRO A 1 241 ? -24.837 22.758 -12.625 1.00 60.59 241 PRO A O 1
ATOM 1900 N N . GLU A 1 242 ? -23.086 21.342 -12.715 1.00 57.94 242 GLU A N 1
ATOM 1901 C CA . GLU A 1 242 ? -22.159 22.273 -13.353 1.00 57.94 242 GLU A CA 1
ATOM 1902 C C . GLU A 1 242 ? -22.784 22.878 -14.626 1.00 57.94 242 GLU A C 1
ATOM 1904 O O . GLU A 1 242 ? -23.388 22.167 -15.432 1.00 57.94 242 GLU A O 1
ATOM 1909 N N . ARG A 1 243 ? -22.689 24.208 -14.757 1.00 41.28 243 ARG A N 1
ATOM 1910 C CA . ARG A 1 243 ? -22.939 24.939 -16.007 1.00 41.28 243 ARG A CA 1
ATOM 1911 C C . ARG A 1 243 ? -21.697 24.896 -16.878 1.00 41.28 243 ARG A C 1
ATOM 1913 O O . ARG A 1 243 ? -20.606 25.071 -16.292 1.00 41.28 243 ARG A O 1
#

Organism: NCBI:txid36881

InterPro domains:
  IPR007914 Uncharacterised protein family UPF0193 [PF05250] (138-235)
  IPR007914 Uncharacterised protein family UPF0193 [PTHR28348] (16-235)